Protein AF-A0A9W9KV68-F1 (afdb_monomer_lite)

Secondary struct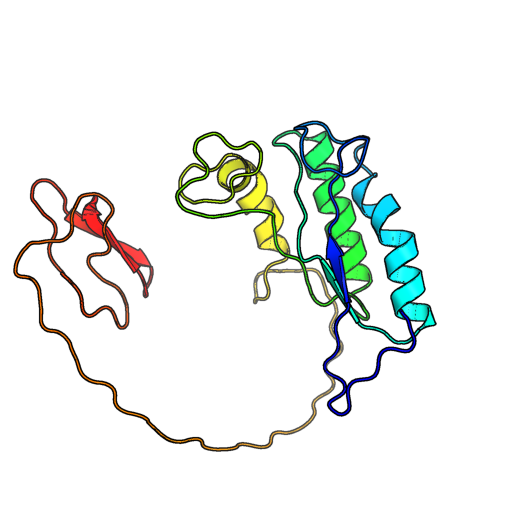ure (DSSP, 8-state):
-TT---TTS--EEEEEEE-STTSSS--S--S-SSHHHHHHHHHHHHHHHTT-EEEEEEEE--SSHHHHHHHHHHHHHHHTTTTTEEEEEES---TT-TT-TT---TTT-HHHHHHHHHHGGGSSSTT-----------------------------SS-B-TT-EEE-TT--S--SBPTT--EEE-SSS-EEE-

Foldseek 3Di:
DLPDDDPVLPDAAEDEAEADDVRPNPDQDGPFLASLQVVCVVVLVVCVVSVHAYEHAEYFHFLDDGRLSNVLNNVLNLVVSCSRYVYYDYPDEDDPCVQPRCYCHPDDHRVVVRCVVPCVLVDPDPNNPDDPDDDDDDDDDDDDDDDDDDDDDDEDPAAAEAFGWQDAVVDPYHVAYDPPWGFADPDRGTTTTD

Organism: NCBI:txid126998

Radius of gyration: 21.46 Å; chains: 1; bounding box: 44×54×46 Å

Sequence (194 aa):
MKALTDPQDLLVYEMHQYLDSDGSGTSESCVSSTIGQERVAAATKWLKDNGKRGFLGEFAGGANSVCQSAVVGMLDYMEANSDVWLGATWWAAGPWWADYIYSFEPPSGTGYNYYMNTLKKYFPGPSGSGGTTTTTTKTTSTTTATTQTTTASGPSTTGAGHYDQCGGQNWTGATSCVSPYTCQKLNEFYSQCL

InterPro domains:
  IPR000254 Cellulose-binding domain [PF00734] (162-190)
  IPR000254 Cellulose-binding domain [PS00562] (166-193)
  IPR000254 Cellulose-binding domain [PS51164] (158-194)
  IPR000254 Cellulose-binding domain [SM00236] (161-194)
  IPR001547 Glycoside hydrolase, family 5 [PF00150] (3-93)
  IPR017853 Glycoside hydrolase superfamily [SSF51445] (2-122)
  IPR035971 Cellulose-binding domain superfamily [SSF57180] (161-194)

Structure (mmCIF, N/CA/C/O backbone):
data_AF-A0A9W9KV68-F1
#
_entry.id   AF-A0A9W9KV68-F1
#
loop_
_atom_site.group_PDB
_atom_site.id
_atom_site.type_symbol
_atom_site.label_atom_id
_atom_site.label_alt_id
_atom_site.label_comp_id
_atom_site.label_asym_id
_atom_site.label_entity_id
_atom_site.label_seq_id
_atom_site.pdbx_PDB_ins_code
_atom_site.Cartn_x
_atom_site.Cartn_y
_atom_site.Cartn_z
_atom_site.occupancy
_atom_site.B_iso_or_equiv
_atom_site.auth_seq_id
_atom_site.auth_comp_id
_atom_site.auth_asym_id
_atom_site.auth_atom_id
_atom_site.pdbx_PDB_model_num
ATOM 1 N N . MET A 1 1 ? -21.040 5.075 3.420 1.00 74.62 1 MET A N 1
ATOM 2 C CA . MET A 1 1 ? -20.396 3.766 3.670 1.00 74.62 1 MET A CA 1
ATOM 3 C C . MET A 1 1 ? -20.413 3.311 5.133 1.00 74.62 1 MET A C 1
ATOM 5 O O . MET A 1 1 ? -20.610 2.128 5.335 1.00 74.62 1 MET A O 1
ATOM 9 N N . LYS A 1 2 ? -20.346 4.183 6.160 1.00 89.44 2 LYS A N 1
ATOM 10 C CA . LYS A 1 2 ? -20.346 3.756 7.588 1.00 89.44 2 LYS A CA 1
ATOM 11 C C . LYS A 1 2 ? -21.513 2.863 8.051 1.00 89.44 2 LYS A C 1
ATOM 13 O O . LYS A 1 2 ? -21.395 2.190 9.069 1.00 89.44 2 LYS A O 1
ATOM 18 N N . ALA A 1 3 ? -22.636 2.912 7.336 1.00 95.44 3 ALA A N 1
ATOM 19 C CA . ALA A 1 3 ? -23.885 2.243 7.686 1.00 95.44 3 ALA A CA 1
ATOM 20 C C . ALA A 1 3 ? -23.973 0.786 7.202 1.00 95.44 3 ALA A C 1
ATOM 22 O O . ALA A 1 3 ? -24.986 0.145 7.455 1.00 95.44 3 ALA A O 1
ATOM 23 N N . LEU A 1 4 ? -22.956 0.268 6.503 1.00 96.31 4 LEU A N 1
ATOM 24 C CA . LEU A 1 4 ? -22.912 -1.154 6.168 1.00 96.31 4 LEU A CA 1
ATOM 25 C C . LEU A 1 4 ? -22.826 -1.982 7.456 1.00 96.31 4 LEU A C 1
ATOM 27 O O . LEU A 1 4 ? -22.039 -1.666 8.356 1.00 96.31 4 LEU A O 1
ATOM 31 N N . THR A 1 5 ? -23.646 -3.026 7.525 1.00 95.00 5 THR A N 1
ATOM 32 C CA . THR A 1 5 ? -23.760 -3.922 8.676 1.00 95.00 5 THR A CA 1
ATOM 33 C C . THR A 1 5 ? -23.496 -5.352 8.250 1.00 95.00 5 THR A C 1
ATOM 35 O O . THR A 1 5 ? -24.008 -5.796 7.225 1.00 95.00 5 THR A O 1
ATOM 38 N N . ASP A 1 6 ? -22.772 -6.074 9.088 1.00 96.25 6 ASP A N 1
ATOM 39 C CA . ASP A 1 6 ? -22.557 -7.506 8.970 1.00 96.25 6 ASP A CA 1
ATOM 40 C C . ASP A 1 6 ? -22.967 -8.157 10.301 1.00 96.25 6 ASP A C 1
ATOM 42 O O . ASP A 1 6 ? -22.398 -7.797 11.334 1.00 96.25 6 ASP A O 1
ATOM 46 N N . PRO A 1 7 ? -23.944 -9.084 10.318 1.00 96.81 7 PRO A N 1
ATOM 47 C CA . PRO A 1 7 ? -24.344 -9.800 11.529 1.00 96.81 7 PRO A CA 1
ATOM 48 C C . PRO A 1 7 ? -23.210 -10.574 12.213 1.00 96.81 7 PRO A C 1
ATOM 50 O O . PRO A 1 7 ? -23.326 -10.884 13.397 1.00 96.81 7 PRO A O 1
ATOM 53 N N . GLN A 1 8 ? -22.145 -10.912 11.481 1.00 97.75 8 GLN A N 1
ATOM 54 C CA . GLN A 1 8 ? -20.983 -11.626 12.013 1.00 97.75 8 GLN A CA 1
ATOM 55 C C . GLN A 1 8 ? -19.870 -10.690 12.505 1.00 97.75 8 GLN A C 1
ATOM 57 O O . GLN A 1 8 ? -18.910 -11.168 13.103 1.00 97.75 8 GLN A O 1
ATOM 62 N N . ASP A 1 9 ? -19.999 -9.377 12.285 1.00 95.12 9 ASP A N 1
ATOM 63 C CA . ASP A 1 9 ? -18.984 -8.365 12.611 1.00 95.12 9 ASP A CA 1
ATOM 64 C C . ASP A 1 9 ? -17.600 -8.648 11.980 1.00 95.12 9 ASP A C 1
ATOM 66 O O . ASP A 1 9 ? -16.544 -8.407 12.567 1.00 95.12 9 ASP A O 1
ATOM 70 N N . LEU A 1 10 ? -17.588 -9.168 10.748 1.00 96.88 10 LEU A N 1
ATOM 71 C CA . LEU A 1 10 ? -16.391 -9.512 9.968 1.00 96.88 10 LEU A CA 1
ATOM 72 C C . LEU A 1 10 ? -16.129 -8.552 8.799 1.00 96.88 10 LEU A C 1
ATOM 74 O O . LEU A 1 10 ? -15.201 -8.766 8.022 1.00 96.88 10 LEU A O 1
ATOM 78 N N . LEU A 1 11 ? -16.900 -7.470 8.685 1.00 97.56 11 LEU A N 1
ATOM 79 C CA . LEU A 1 11 ? -16.728 -6.485 7.621 1.00 97.56 11 LEU A CA 1
ATOM 80 C C . LEU A 1 11 ? -15.391 -5.734 7.753 1.00 97.56 11 LEU A C 1
ATOM 82 O O . LEU A 1 11 ? -15.087 -5.133 8.788 1.00 97.56 11 LEU A O 1
ATOM 86 N N . VAL A 1 12 ? -14.638 -5.711 6.652 1.00 98.44 12 VAL A N 1
ATOM 87 C CA . VAL A 1 12 ? -13.397 -4.947 6.479 1.00 98.44 12 VAL A CA 1
ATOM 88 C C . VAL A 1 12 ? -13.538 -4.057 5.247 1.00 98.44 12 VAL A C 1
ATOM 90 O O . VAL A 1 12 ? -14.033 -4.495 4.212 1.00 98.44 12 VAL A O 1
ATOM 93 N N . TYR A 1 13 ? -13.131 -2.794 5.360 1.00 98.69 13 TYR A N 1
ATOM 94 C CA . TYR A 1 13 ? -13.127 -1.854 4.242 1.00 98.69 13 TYR A CA 1
ATOM 95 C C . TYR A 1 13 ? -11.821 -1.997 3.469 1.00 98.69 13 TYR A C 1
ATOM 97 O O . TYR A 1 13 ? -10.768 -1.562 3.934 1.00 98.69 13 TYR A O 1
ATOM 105 N N . GLU A 1 14 ? -11.896 -2.603 2.292 1.00 98.75 14 GLU A N 1
ATOM 106 C CA . GLU A 1 14 ? -10.775 -2.628 1.365 1.00 98.75 14 GLU A CA 1
ATOM 107 C C . GLU A 1 14 ? -10.613 -1.259 0.695 1.00 98.75 14 GLU A C 1
ATOM 109 O O . GLU A 1 14 ? -11.586 -0.653 0.236 1.00 98.75 14 GLU A O 1
ATOM 114 N N . MET A 1 15 ? -9.383 -0.758 0.668 1.00 98.88 15 MET A N 1
ATOM 115 C CA . MET A 1 15 ? -9.005 0.467 -0.031 1.00 98.88 15 MET A CA 1
ATOM 116 C C . MET A 1 15 ? -7.754 0.209 -0.859 1.00 98.88 15 MET A C 1
ATOM 118 O O . MET A 1 15 ? -6.942 -0.644 -0.505 1.00 98.88 15 MET A O 1
ATOM 122 N N . HIS A 1 16 ? -7.580 0.972 -1.932 1.00 98.88 16 HIS A N 1
ATOM 123 C CA . HIS A 1 16 ? -6.407 0.909 -2.801 1.00 98.88 16 HIS A CA 1
ATOM 124 C C . HIS A 1 16 ? -5.672 2.240 -2.763 1.00 98.88 16 HIS A C 1
ATOM 126 O O . HIS A 1 16 ? -6.308 3.292 -2.654 1.00 98.88 16 HIS A O 1
ATOM 132 N N . GLN A 1 17 ? -4.342 2.206 -2.839 1.00 98.88 17 GLN A N 1
ATOM 133 C CA . GLN A 1 17 ? -3.549 3.426 -2.818 1.00 98.88 17 GLN A CA 1
ATOM 134 C C . GLN A 1 17 ? -2.259 3.313 -3.631 1.00 98.88 17 GLN A C 1
ATOM 136 O O . GLN A 1 17 ? -1.305 2.649 -3.235 1.00 98.88 17 GLN A O 1
ATOM 141 N N . TYR A 1 18 ? -2.193 4.080 -4.717 1.00 98.88 18 TYR A N 1
ATOM 142 C CA . TYR A 1 18 ? -0.963 4.322 -5.471 1.00 98.88 18 TYR A CA 1
ATOM 143 C C . TYR A 1 18 ? -0.365 5.686 -5.126 1.00 98.88 18 TYR A C 1
ATOM 145 O O . TYR A 1 18 ? -0.992 6.497 -4.436 1.00 98.88 18 TYR A O 1
ATOM 153 N N . LEU A 1 19 ? 0.875 5.926 -5.551 1.00 98.75 19 LEU A N 1
ATOM 154 C CA . LEU A 1 19 ? 1.720 7.024 -5.060 1.00 98.75 19 LEU A CA 1
ATOM 155 C C . LEU A 1 19 ? 2.108 8.035 -6.149 1.00 98.75 19 LEU A C 1
ATOM 157 O O . LEU A 1 19 ? 2.729 9.059 -5.849 1.00 98.75 19 LEU A O 1
ATOM 161 N N . ASP A 1 20 ? 1.716 7.762 -7.391 1.00 98.56 20 ASP A N 1
ATOM 162 C CA . ASP A 1 20 ? 1.832 8.654 -8.539 1.00 98.56 20 ASP A CA 1
ATOM 163 C C . ASP A 1 20 ? 0.817 9.804 -8.472 1.00 98.56 20 ASP A C 1
ATOM 165 O O . ASP A 1 20 ? -0.050 9.858 -7.595 1.00 98.56 20 ASP A O 1
ATOM 169 N N . SER A 1 21 ? 0.961 10.791 -9.357 1.00 97.75 21 SER A N 1
ATOM 170 C CA . SER A 1 21 ? 0.279 12.090 -9.253 1.00 97.75 21 SER A CA 1
ATOM 171 C C . SER A 1 21 ? -1.239 12.007 -9.145 1.00 97.75 21 SER A C 1
ATOM 173 O O . SER A 1 21 ? -1.823 12.736 -8.345 1.00 97.75 21 SER A O 1
ATOM 175 N N . ASP A 1 22 ? -1.865 11.109 -9.899 1.00 97.81 22 ASP A N 1
ATOM 176 C CA . ASP A 1 22 ? -3.315 10.914 -9.919 1.00 97.81 22 ASP A CA 1
ATOM 177 C C . ASP A 1 22 ? -3.774 9.701 -9.093 1.00 97.81 22 ASP A C 1
ATOM 179 O O . ASP A 1 22 ? -4.974 9.490 -8.935 1.00 97.81 22 ASP A O 1
ATOM 183 N N . GLY A 1 23 ? -2.834 8.938 -8.523 1.00 97.94 23 GLY A N 1
ATOM 184 C CA . GLY A 1 23 ? -3.128 7.736 -7.748 1.00 97.94 23 GLY A CA 1
ATOM 185 C C . GLY A 1 23 ? -3.635 6.572 -8.598 1.00 97.94 23 GLY A C 1
ATOM 186 O O . GLY A 1 23 ? -4.296 5.692 -8.048 1.00 97.94 23 GLY A O 1
ATOM 187 N N . SER A 1 24 ? -3.359 6.571 -9.906 1.00 98.38 24 SER A N 1
ATOM 188 C CA . SER A 1 24 ? -3.781 5.516 -10.831 1.00 98.38 24 SER A CA 1
ATOM 189 C C . SER A 1 24 ? -2.895 4.269 -10.795 1.00 98.38 24 SER A C 1
ATOM 191 O O . SER A 1 24 ? -3.354 3.204 -11.202 1.00 98.38 24 SER A O 1
ATOM 193 N N . GLY A 1 25 ? -1.642 4.380 -10.335 1.00 98.31 25 GLY A N 1
ATOM 194 C CA . GLY A 1 25 ? -0.687 3.270 -10.378 1.00 98.31 25 GLY A CA 1
ATOM 195 C C . GLY A 1 25 ? -0.168 2.981 -11.786 1.00 98.31 25 GLY A C 1
ATOM 196 O O . GLY A 1 25 ? 0.101 1.830 -12.132 1.00 98.31 25 GLY A O 1
ATOM 197 N N . THR A 1 26 ? -0.056 4.012 -12.623 1.00 97.56 26 THR A N 1
ATOM 198 C CA . THR A 1 26 ? 0.384 3.874 -14.023 1.00 97.56 26 THR A CA 1
ATOM 199 C C . THR A 1 26 ? 1.770 4.465 -14.278 1.00 97.56 26 THR A C 1
ATOM 201 O O . THR A 1 26 ? 2.294 4.356 -15.386 1.00 97.56 26 THR A O 1
ATOM 204 N N . SER A 1 27 ? 2.396 5.060 -13.255 1.00 97.44 27 SER A N 1
ATOM 205 C CA . SER A 1 27 ? 3.716 5.689 -13.344 1.00 97.44 27 SER A CA 1
ATOM 206 C C . SER A 1 27 ? 4.728 5.110 -12.357 1.00 97.44 27 SER A C 1
ATOM 208 O O . SER A 1 27 ? 4.427 4.831 -11.201 1.00 97.44 27 SER A O 1
ATOM 210 N N . GLU A 1 28 ? 5.993 5.026 -12.762 1.00 97.38 28 GLU A N 1
ATOM 211 C CA . GLU A 1 28 ? 7.095 4.690 -11.850 1.00 97.38 28 GLU A CA 1
ATOM 212 C C . GLU A 1 28 ? 7.412 5.805 -10.836 1.00 97.38 28 GLU A C 1
ATOM 214 O O . GLU A 1 28 ? 8.150 5.584 -9.873 1.00 97.38 28 GLU A O 1
ATOM 219 N N . SER A 1 29 ? 6.891 7.016 -11.047 1.00 94.94 29 SER A N 1
ATOM 220 C CA . SER A 1 29 ? 7.176 8.172 -10.197 1.00 94.94 29 SER A CA 1
ATOM 221 C C . SER A 1 29 ? 6.216 8.260 -9.017 1.00 94.94 29 SER A C 1
ATOM 223 O O . SER A 1 29 ? 5.011 8.091 -9.173 1.00 94.94 29 SER A O 1
ATOM 225 N N . CYS A 1 30 ? 6.742 8.630 -7.852 1.00 97.62 30 CYS A N 1
ATOM 226 C CA . CYS A 1 30 ? 5.940 8.999 -6.689 1.00 97.62 30 CYS A CA 1
ATOM 227 C C . CYS A 1 30 ? 5.997 10.512 -6.475 1.00 97.62 30 CYS A C 1
ATOM 229 O O . CYS A 1 30 ? 7.044 11.124 -6.688 1.00 97.62 30 CYS A O 1
ATOM 231 N N . VAL A 1 31 ? 4.885 11.116 -6.042 1.00 97.25 31 VAL A N 1
ATOM 232 C CA . VAL A 1 31 ? 4.769 12.581 -5.869 1.00 97.25 31 VAL A CA 1
ATOM 233 C C . VAL A 1 31 ? 5.826 13.136 -4.912 1.00 97.25 31 VAL A C 1
ATOM 235 O O . VAL A 1 31 ? 6.403 14.193 -5.158 1.00 97.25 31 VAL A O 1
ATOM 238 N N . SER A 1 32 ? 6.072 12.432 -3.809 1.00 96.75 32 SER A N 1
ATOM 239 C CA . SER A 1 32 ? 7.073 12.780 -2.801 1.00 96.75 32 SER A CA 1
ATOM 240 C C . SER A 1 32 ? 7.460 11.535 -2.000 1.00 96.75 32 SER A C 1
ATOM 242 O O . SER A 1 32 ? 6.827 10.488 -2.124 1.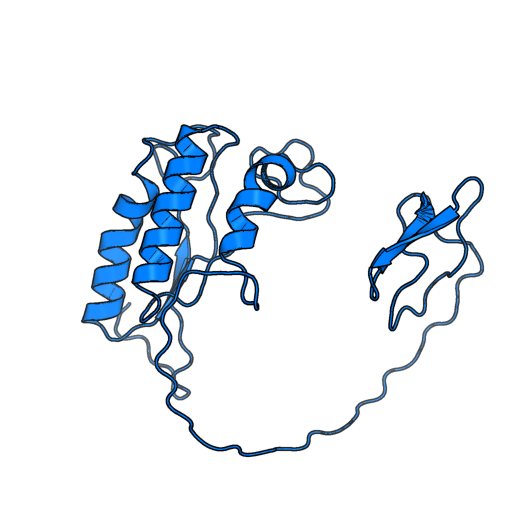00 96.75 32 SER A O 1
ATOM 244 N N . SER A 1 33 ? 8.467 11.650 -1.132 1.00 97.50 33 SER A N 1
ATOM 245 C CA . SER A 1 33 ? 8.858 10.588 -0.197 1.00 97.50 33 SER A CA 1
ATOM 246 C C . SER A 1 33 ? 7.883 10.391 0.972 1.00 97.50 33 SER A C 1
ATOM 248 O O . SER A 1 33 ? 8.084 9.482 1.768 1.00 97.50 33 SER A O 1
ATOM 250 N N . THR A 1 34 ? 6.860 11.239 1.115 1.00 97.44 34 THR A N 1
ATOM 251 C CA . THR A 1 34 ? 5.886 11.220 2.228 1.00 97.44 34 THR A CA 1
ATOM 252 C C . THR A 1 34 ? 4.448 10.984 1.767 1.00 97.44 34 THR A C 1
ATOM 254 O O . THR A 1 34 ? 3.568 10.750 2.595 1.00 97.44 34 THR A O 1
ATOM 257 N N . ILE A 1 35 ? 4.203 10.987 0.449 1.00 98.69 35 ILE A N 1
ATOM 258 C CA . ILE A 1 35 ? 2.852 10.982 -0.125 1.00 98.69 35 ILE A CA 1
ATOM 259 C C . ILE A 1 35 ? 2.000 9.789 0.325 1.00 98.69 35 ILE A C 1
ATOM 261 O O . ILE A 1 35 ? 0.790 9.925 0.489 1.00 98.69 35 ILE A O 1
ATOM 265 N N . GLY A 1 36 ? 2.613 8.627 0.566 1.00 98.56 36 GLY A N 1
ATOM 266 C CA . GLY A 1 36 ? 1.894 7.431 1.000 1.00 98.56 36 GLY A CA 1
ATOM 267 C C . GLY A 1 36 ? 1.198 7.618 2.350 1.00 98.56 36 GLY A C 1
ATOM 268 O O . GLY A 1 36 ? -0.010 7.412 2.446 1.00 98.56 36 G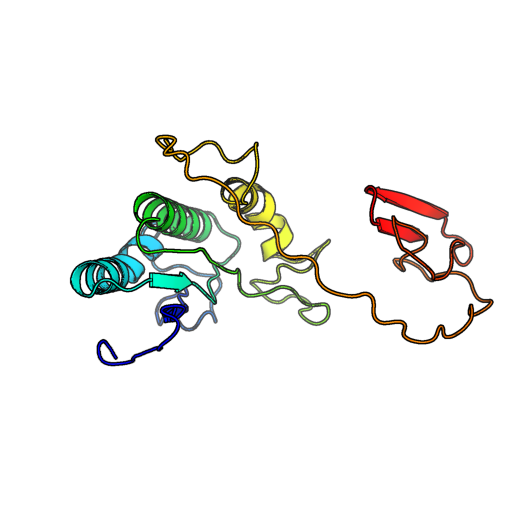LY A O 1
ATOM 269 N N . GLN A 1 37 ? 1.924 8.103 3.365 1.00 98.62 37 GLN A N 1
ATOM 270 C CA . GLN A 1 37 ? 1.350 8.421 4.679 1.00 98.62 37 GLN A CA 1
ATOM 271 C C . GLN A 1 37 ? 0.242 9.479 4.567 1.00 98.62 37 GLN A C 1
ATOM 273 O O . GLN A 1 37 ? -0.825 9.335 5.166 1.00 98.62 37 GLN A O 1
ATOM 278 N N . GLU A 1 38 ? 0.493 10.549 3.810 1.00 98.62 38 GLU A N 1
ATOM 279 C CA . GLU A 1 38 ? -0.455 11.656 3.651 1.00 98.62 38 GLU A CA 1
ATOM 280 C C . GLU A 1 38 ? -1.797 11.175 3.085 1.00 98.62 38 GLU A C 1
ATOM 282 O O . GLU A 1 38 ? -2.857 11.558 3.587 1.00 98.62 38 GLU A O 1
ATOM 287 N N . ARG A 1 39 ? -1.760 10.286 2.084 1.00 98.81 39 ARG A N 1
ATOM 288 C CA . ARG A 1 39 ? -2.966 9.774 1.422 1.00 98.81 39 ARG A CA 1
ATOM 289 C C . ARG A 1 39 ? -3.791 8.833 2.306 1.00 98.81 39 ARG A C 1
ATOM 291 O O . ARG A 1 39 ? -5.019 8.885 2.254 1.00 98.81 39 ARG A O 1
ATOM 298 N N . VAL A 1 40 ? -3.165 8.044 3.183 1.00 98.88 40 VAL A N 1
ATOM 299 C CA . VAL A 1 40 ? -3.897 7.123 4.082 1.00 98.88 40 VAL A CA 1
ATOM 300 C C . VAL A 1 40 ? -4.370 7.769 5.392 1.00 98.88 40 VAL A C 1
ATOM 302 O O . VAL A 1 40 ? -5.188 7.184 6.110 1.00 98.88 40 VAL A O 1
ATOM 305 N N . ALA A 1 41 ? -3.911 8.980 5.726 1.00 98.81 41 ALA A N 1
ATOM 306 C CA . ALA A 1 41 ? -4.216 9.633 7.003 1.00 98.81 41 ALA A CA 1
ATOM 307 C C . ALA A 1 41 ? -5.722 9.888 7.210 1.00 98.81 41 ALA A C 1
ATOM 309 O O . ALA A 1 41 ? -6.276 9.584 8.271 1.00 98.81 41 ALA A O 1
ATOM 310 N N . ALA A 1 42 ? -6.414 10.401 6.186 1.00 98.69 42 ALA A N 1
ATOM 311 C CA . ALA A 1 42 ? -7.848 10.686 6.271 1.00 98.69 42 ALA A CA 1
ATOM 312 C C . ALA A 1 42 ? -8.686 9.402 6.410 1.00 98.69 42 ALA A C 1
ATOM 314 O O . ALA A 1 42 ? -9.611 9.352 7.224 1.00 98.69 42 ALA A O 1
ATOM 315 N N . ALA A 1 43 ? -8.327 8.349 5.668 1.00 98.81 43 ALA A N 1
ATOM 316 C CA . ALA A 1 43 ? -8.953 7.034 5.777 1.00 98.81 43 ALA A CA 1
ATOM 317 C C . ALA A 1 43 ? -8.752 6.427 7.171 1.00 98.81 43 ALA A C 1
ATOM 319 O O . ALA A 1 43 ? -9.710 5.972 7.791 1.00 98.81 43 ALA A O 1
ATOM 320 N N . THR A 1 44 ? -7.532 6.506 7.706 1.00 98.88 44 THR A N 1
ATOM 321 C CA . THR A 1 44 ? -7.196 6.024 9.055 1.00 98.88 44 THR A CA 1
ATOM 322 C C . THR A 1 44 ? -8.040 6.717 10.116 1.00 98.88 44 THR A C 1
ATOM 324 O O . THR A 1 44 ? -8.655 6.057 10.956 1.00 98.88 44 THR A O 1
ATOM 327 N N . LYS A 1 45 ? -8.144 8.051 10.048 1.00 98.81 45 LYS A N 1
ATOM 328 C CA . LYS A 1 45 ? -9.021 8.813 10.941 1.00 98.81 45 LYS A CA 1
ATOM 329 C C . LYS A 1 45 ? -10.479 8.370 10.814 1.00 98.81 45 LYS A C 1
ATOM 331 O O . LYS A 1 45 ? -11.144 8.168 11.826 1.00 98.81 45 LYS A O 1
ATOM 336 N N . TRP A 1 46 ? -10.973 8.194 9.590 1.00 98.81 46 TRP A N 1
ATOM 337 C CA . TRP A 1 46 ? -12.349 7.767 9.359 1.00 98.81 46 TRP A CA 1
ATOM 338 C C . TRP A 1 46 ? -12.632 6.374 9.934 1.00 98.81 46 TRP A C 1
ATOM 340 O O . TRP A 1 46 ? -13.678 6.181 10.555 1.00 98.81 46 TRP A O 1
ATOM 350 N N . LEU A 1 47 ? -11.708 5.421 9.774 1.00 98.75 47 LEU A N 1
ATOM 351 C CA . LEU A 1 47 ? -11.828 4.081 10.351 1.00 98.75 47 LEU A CA 1
ATOM 352 C C . LEU A 1 47 ? -11.951 4.154 11.880 1.00 98.75 47 LEU A C 1
ATOM 354 O O . LEU A 1 47 ? -12.885 3.579 12.440 1.00 98.75 47 LEU A O 1
ATOM 358 N N . LYS A 1 48 ? -11.089 4.946 12.534 1.00 98.62 48 LYS A N 1
ATOM 359 C CA . LYS A 1 48 ? -11.112 5.160 13.992 1.00 98.62 48 LYS A CA 1
ATOM 360 C C . LYS A 1 48 ? -12.412 5.801 14.465 1.00 98.62 48 LYS A C 1
ATOM 362 O O . LYS A 1 48 ? -13.084 5.258 15.337 1.00 98.62 48 LYS A O 1
ATOM 367 N N . ASP A 1 49 ? -12.808 6.909 13.842 1.00 98.56 49 ASP A N 1
ATOM 368 C CA . ASP A 1 49 ? -14.011 7.663 14.219 1.00 98.56 49 ASP A CA 1
ATOM 369 C C . ASP A 1 49 ? -15.302 6.833 14.075 1.00 98.56 49 ASP A C 1
ATOM 371 O O . ASP A 1 49 ? -16.308 7.130 14.719 1.00 98.56 49 ASP A O 1
ATOM 375 N N . ASN A 1 50 ? -15.300 5.808 13.216 1.00 98.19 50 ASN A N 1
ATOM 376 C CA . ASN A 1 50 ? -16.479 4.990 12.920 1.00 98.19 50 ASN A CA 1
ATOM 377 C C . ASN A 1 50 ? -16.379 3.548 13.446 1.00 98.19 50 ASN A C 1
ATOM 379 O O . ASN A 1 50 ? -17.256 2.740 13.124 1.00 98.19 50 ASN A O 1
ATOM 383 N N . GLY A 1 51 ? -15.339 3.217 14.223 1.00 97.19 51 GLY A N 1
ATOM 384 C CA . GLY A 1 51 ? -15.121 1.871 14.765 1.00 97.19 51 GLY A CA 1
ATOM 385 C C . GLY A 1 51 ? -15.049 0.797 13.678 1.00 97.19 51 GLY A C 1
ATOM 386 O O . GLY A 1 51 ? -15.678 -0.252 13.805 1.00 97.19 51 GLY A O 1
ATOM 387 N N . LYS A 1 52 ? -14.376 1.092 12.560 1.00 98.19 52 LYS A N 1
ATOM 388 C CA . LYS A 1 52 ? -14.253 0.201 11.398 1.00 98.19 52 LYS A CA 1
ATOM 389 C C . LYS A 1 52 ? -12.817 -0.289 11.232 1.00 98.19 52 LYS A C 1
ATOM 391 O O . LYS A 1 52 ? -11.878 0.358 11.679 1.00 98.19 52 LYS A O 1
ATOM 396 N N . ARG A 1 53 ? -12.667 -1.416 10.536 1.00 98.31 53 ARG A N 1
ATOM 397 C CA . ARG A 1 53 ? -11.376 -2.005 10.163 1.00 98.31 53 ARG A CA 1
ATOM 398 C C . ARG A 1 53 ? -11.139 -1.850 8.667 1.00 98.31 53 ARG A C 1
ATOM 400 O O . ARG A 1 53 ? -12.091 -1.938 7.890 1.00 98.31 53 ARG A O 1
ATOM 407 N N . GLY A 1 54 ? -9.895 -1.620 8.280 1.00 98.62 54 GLY A N 1
ATOM 408 C CA . GLY A 1 54 ? -9.463 -1.435 6.903 1.00 98.62 54 GLY A CA 1
ATOM 409 C C . GLY A 1 54 ? -8.387 -2.431 6.491 1.00 98.62 54 GLY A C 1
ATOM 410 O O . GLY A 1 54 ? -7.648 -2.958 7.325 1.00 98.62 54 GLY A O 1
ATOM 411 N N . PHE A 1 55 ? -8.296 -2.666 5.189 1.00 98.81 55 PHE A N 1
ATOM 412 C CA . PHE A 1 55 ? -7.232 -3.440 4.558 1.00 98.81 55 PHE A CA 1
ATOM 413 C C . PHE A 1 55 ? -6.809 -2.732 3.273 1.00 98.81 55 PHE A C 1
ATOM 415 O O . PHE A 1 55 ? -7.667 -2.304 2.501 1.00 98.81 55 PHE A O 1
ATOM 422 N N . LEU A 1 56 ? -5.506 -2.566 3.052 1.00 98.88 56 LEU A N 1
ATOM 423 C CA . LEU A 1 56 ? -5.007 -1.932 1.833 1.00 98.88 56 LEU A CA 1
ATOM 424 C C . LEU A 1 56 ? -4.804 -3.000 0.751 1.00 98.88 56 LEU A C 1
ATOM 426 O O . LEU A 1 56 ? -3.731 -3.587 0.645 1.00 98.88 56 LEU A O 1
ATOM 430 N N . GLY A 1 57 ? -5.868 -3.290 0.002 1.00 98.81 57 GLY A N 1
ATOM 431 C CA . GLY A 1 57 ? -5.932 -4.403 -0.954 1.00 98.81 57 GLY A CA 1
ATOM 432 C C . GLY A 1 57 ? -5.006 -4.253 -2.160 1.00 98.81 57 GLY A C 1
ATOM 433 O O . GLY A 1 57 ? -4.541 -5.248 -2.710 1.00 98.81 57 GLY A O 1
ATOM 434 N N . GLU A 1 58 ? -4.662 -3.019 -2.518 1.00 98.88 58 GLU A N 1
ATOM 435 C CA . GLU A 1 58 ? -3.680 -2.733 -3.556 1.00 98.88 58 GLU A CA 1
ATOM 436 C C . GLU A 1 58 ? -2.829 -1.533 -3.160 1.00 98.88 58 GLU A C 1
ATOM 438 O O . GLU A 1 58 ? -3.344 -0.481 -2.764 1.00 98.88 58 GLU A O 1
ATOM 443 N N . PHE A 1 59 ? -1.516 -1.687 -3.302 1.00 98.88 59 PHE A N 1
ATOM 444 C CA . PHE A 1 59 ? -0.570 -0.582 -3.310 1.00 98.88 59 PHE A CA 1
ATOM 445 C C . PHE A 1 59 ? 0.686 -0.951 -4.096 1.00 98.88 59 PHE A C 1
ATOM 447 O O . PHE A 1 59 ? 1.065 -2.122 -4.169 1.00 98.88 59 PHE A O 1
ATOM 454 N N . ALA A 1 60 ? 1.354 0.061 -4.646 1.00 98.81 60 ALA A N 1
ATOM 455 C CA . ALA A 1 60 ? 2.651 -0.090 -5.291 1.00 98.81 60 ALA A CA 1
ATOM 456 C C . ALA A 1 60 ? 3.396 1.249 -5.389 1.00 98.81 60 ALA A C 1
ATOM 458 O O . ALA A 1 60 ? 2.824 2.328 -5.209 1.00 98.81 60 ALA A O 1
ATOM 459 N N . GLY A 1 61 ? 4.684 1.170 -5.717 1.00 98.50 61 GLY A N 1
ATOM 460 C CA . GLY A 1 61 ? 5.528 2.304 -6.078 1.00 98.50 61 GLY A CA 1
ATOM 461 C C . GLY A 1 61 ? 6.662 1.849 -6.993 1.00 98.50 61 GLY A C 1
ATOM 462 O O . GLY A 1 61 ? 7.098 0.699 -6.917 1.00 98.50 61 GLY A O 1
ATOM 463 N N . GLY A 1 62 ? 7.157 2.735 -7.860 1.00 98.00 62 GLY A N 1
ATOM 464 C CA . GLY A 1 62 ? 8.257 2.401 -8.771 1.00 98.00 62 GLY A CA 1
ATOM 465 C C . GLY A 1 62 ? 9.558 2.051 -8.041 1.00 98.00 62 GLY A C 1
ATOM 466 O O . GLY A 1 62 ? 9.743 2.375 -6.864 1.00 98.00 62 GLY A O 1
ATOM 467 N N . ALA A 1 63 ? 10.480 1.382 -8.734 1.00 97.25 63 ALA A N 1
ATOM 468 C CA . ALA A 1 63 ? 11.766 0.939 -8.188 1.00 97.25 63 ALA A CA 1
ATOM 469 C C . ALA A 1 63 ? 12.790 2.091 -8.077 1.00 97.25 63 ALA A C 1
ATOM 471 O O . ALA A 1 63 ? 13.811 2.124 -8.761 1.00 97.25 63 ALA A O 1
ATOM 472 N N . ASN A 1 64 ? 12.505 3.065 -7.211 1.00 96.75 64 ASN A N 1
ATOM 473 C CA . ASN A 1 64 ? 13.376 4.201 -6.906 1.00 96.75 64 ASN A CA 1
ATOM 474 C C . ASN A 1 64 ? 13.261 4.621 -5.429 1.00 96.75 64 ASN A C 1
ATOM 476 O O . ASN A 1 64 ? 12.308 4.269 -4.734 1.00 96.75 64 ASN A O 1
ATOM 480 N N . SER A 1 65 ? 14.235 5.393 -4.940 1.00 94.06 65 SER A N 1
ATOM 481 C CA . SER A 1 65 ? 14.361 5.725 -3.513 1.00 94.06 65 SER A CA 1
ATOM 482 C C . SER A 1 65 ? 13.241 6.623 -2.972 1.00 94.06 65 SER A C 1
ATOM 484 O O . SER A 1 65 ? 12.895 6.519 -1.792 1.00 94.06 65 SER A O 1
ATOM 486 N N . VAL A 1 66 ? 12.652 7.484 -3.813 1.00 93.19 66 VAL A N 1
ATOM 487 C CA . VAL A 1 66 ? 11.520 8.344 -3.426 1.00 93.19 66 VAL A CA 1
ATOM 488 C C . VAL A 1 66 ? 10.297 7.479 -3.151 1.00 93.19 66 VAL A C 1
ATOM 490 O O . VAL A 1 66 ? 9.718 7.561 -2.068 1.00 93.19 66 VAL A O 1
ATOM 493 N N . CYS A 1 67 ? 9.959 6.598 -4.093 1.00 98.44 67 CYS A N 1
ATOM 494 C CA . CYS A 1 67 ? 8.872 5.644 -3.926 1.00 98.44 67 CYS A CA 1
ATOM 495 C C . CYS A 1 67 ? 9.119 4.685 -2.763 1.00 98.44 67 CYS A C 1
ATOM 497 O O . CYS A 1 67 ? 8.206 4.447 -1.977 1.00 98.44 67 CYS A O 1
ATOM 499 N N . GLN A 1 68 ? 10.354 4.207 -2.584 1.00 98.06 68 GLN A N 1
ATOM 500 C CA . GLN A 1 68 ? 10.685 3.337 -1.459 1.00 98.06 68 GLN A CA 1
ATOM 501 C C . GLN A 1 68 ? 10.407 4.008 -0.114 1.00 98.06 68 GLN A C 1
ATOM 503 O O . GLN A 1 68 ? 9.805 3.395 0.765 1.00 98.06 68 GLN A O 1
ATOM 508 N N . SER A 1 69 ? 10.808 5.274 0.026 1.00 95.44 69 SER A N 1
ATOM 509 C CA . SER A 1 69 ? 10.562 6.059 1.238 1.00 95.44 69 SER A CA 1
ATOM 510 C C . SER A 1 69 ? 9.066 6.286 1.467 1.00 95.44 69 SER A C 1
ATOM 512 O O . SER A 1 69 ? 8.593 6.135 2.590 1.00 95.44 69 SER A O 1
ATOM 514 N N . ALA A 1 70 ? 8.310 6.572 0.403 1.00 97.94 70 ALA A N 1
ATOM 515 C CA . ALA A 1 70 ? 6.864 6.768 0.482 1.00 97.94 70 ALA A CA 1
ATOM 516 C C . ALA A 1 70 ? 6.109 5.488 0.870 1.00 97.94 70 ALA A C 1
ATOM 518 O O . ALA A 1 70 ? 5.196 5.550 1.694 1.00 97.94 70 ALA A O 1
ATOM 519 N N . VAL A 1 71 ? 6.507 4.334 0.320 1.00 98.75 71 VAL A N 1
ATOM 520 C CA . VAL A 1 71 ? 5.960 3.018 0.687 1.00 98.75 71 VAL A CA 1
ATOM 521 C C . VAL A 1 71 ? 6.268 2.697 2.149 1.00 98.75 71 VAL A C 1
ATOM 523 O O . VAL A 1 71 ? 5.357 2.336 2.887 1.00 98.75 71 VAL A O 1
ATOM 526 N N . VAL A 1 72 ? 7.520 2.865 2.589 1.00 98.19 72 VAL A N 1
ATOM 527 C CA . VAL A 1 72 ? 7.919 2.618 3.987 1.00 98.19 72 VAL A CA 1
ATOM 528 C C . VAL A 1 72 ? 7.143 3.518 4.944 1.00 98.19 72 VAL A C 1
ATOM 530 O O . VAL A 1 72 ? 6.522 3.013 5.869 1.00 98.19 72 VAL A O 1
ATOM 533 N N . GLY A 1 73 ? 7.084 4.827 4.683 1.00 97.88 73 GLY A N 1
ATOM 534 C CA . GLY A 1 73 ? 6.345 5.759 5.538 1.00 97.88 73 GLY A CA 1
ATOM 535 C C . GLY A 1 73 ? 4.844 5.454 5.613 1.00 97.88 73 GLY A C 1
ATOM 536 O O . GLY A 1 73 ? 4.233 5.607 6.669 1.00 97.88 73 GLY A O 1
ATOM 537 N N . MET A 1 74 ? 4.245 4.978 4.517 1.00 98.81 74 MET A N 1
ATOM 538 C CA . MET A 1 74 ? 2.854 4.519 4.509 1.00 98.81 74 MET A CA 1
ATOM 539 C C . MET A 1 74 ? 2.656 3.278 5.386 1.00 98.81 74 MET A C 1
ATOM 541 O O . MET A 1 74 ? 1.739 3.262 6.206 1.00 98.81 74 MET A O 1
ATOM 545 N N . LEU A 1 75 ? 3.510 2.261 5.233 1.00 98.62 75 LEU A N 1
ATOM 546 C CA . LEU A 1 75 ? 3.412 1.009 5.988 1.00 98.62 75 LEU A CA 1
ATOM 547 C C . LEU A 1 75 ? 3.716 1.211 7.478 1.00 98.62 75 LEU A C 1
ATOM 549 O O . LEU A 1 75 ? 2.962 0.707 8.305 1.00 98.62 75 LEU A O 1
ATOM 553 N N . ASP A 1 76 ? 4.723 2.019 7.822 1.00 98.19 76 ASP A N 1
ATOM 554 C CA . ASP A 1 76 ? 5.024 2.405 9.208 1.00 98.19 76 ASP A CA 1
ATOM 555 C C . ASP A 1 76 ? 3.822 3.110 9.857 1.00 98.19 76 ASP A C 1
ATOM 557 O O . ASP A 1 76 ? 3.439 2.809 10.990 1.00 98.19 76 ASP A O 1
ATOM 561 N N . TYR A 1 77 ? 3.176 4.033 9.132 1.00 98.56 77 TYR A N 1
ATOM 562 C CA . TYR A 1 77 ? 1.979 4.714 9.626 1.00 98.56 77 TYR A CA 1
ATOM 563 C C . TYR A 1 77 ? 0.801 3.749 9.806 1.00 98.56 77 TYR A C 1
ATOM 565 O O . TYR A 1 77 ? 0.070 3.856 10.792 1.00 98.56 77 TYR A O 1
ATOM 573 N N . MET A 1 78 ? 0.606 2.798 8.890 1.00 98.56 78 MET A N 1
ATOM 574 C CA . MET A 1 78 ? -0.433 1.774 9.024 1.00 98.56 78 MET A CA 1
ATOM 575 C C . MET A 1 78 ? -0.165 0.835 10.205 1.00 98.56 78 MET A C 1
ATOM 577 O O . MET A 1 78 ? -1.089 0.568 10.968 1.00 98.56 78 MET A O 1
ATOM 581 N N . GLU A 1 79 ? 1.077 0.391 10.410 1.00 97.06 79 GLU A N 1
ATOM 582 C CA . GLU A 1 79 ? 1.474 -0.455 11.544 1.00 97.06 79 GLU A CA 1
ATOM 583 C C . GLU A 1 79 ? 1.263 0.264 12.886 1.00 97.06 79 GLU A C 1
ATOM 585 O O . GLU A 1 79 ? 0.671 -0.298 13.815 1.00 97.06 79 GLU A O 1
ATOM 590 N N . ALA A 1 80 ? 1.632 1.548 12.964 1.00 97.75 80 ALA A N 1
ATOM 591 C CA . ALA A 1 80 ? 1.359 2.402 14.122 1.00 97.75 80 ALA A CA 1
ATOM 592 C C . ALA A 1 80 ? -0.147 2.621 14.386 1.00 97.75 80 ALA A C 1
ATOM 594 O O . ALA A 1 80 ? -0.529 3.067 15.468 1.00 97.75 80 ALA A O 1
ATOM 595 N N . ASN A 1 81 ? -1.007 2.312 13.411 1.00 98.31 81 ASN A N 1
ATOM 596 C CA . ASN A 1 81 ? -2.467 2.370 13.497 1.00 98.31 81 ASN A CA 1
ATOM 597 C C . ASN A 1 81 ? -3.103 0.986 13.236 1.00 98.31 81 ASN A C 1
ATOM 599 O O . ASN A 1 81 ? -4.196 0.880 12.667 1.00 98.31 81 ASN A O 1
ATOM 603 N N . SER A 1 82 ? -2.419 -0.081 13.662 1.00 97.81 82 SER A N 1
ATOM 604 C CA . SER A 1 82 ? -2.858 -1.480 13.528 1.00 97.81 82 SER A CA 1
ATOM 605 C C . SER A 1 82 ? -4.115 -1.825 14.337 1.00 97.81 82 SER A C 1
ATOM 607 O O . SER A 1 82 ? -4.698 -2.891 14.153 1.00 97.81 82 SER A O 1
ATOM 609 N N . ASP A 1 83 ? -4.599 -0.907 15.182 1.00 97.81 83 ASP A N 1
ATOM 610 C CA . ASP A 1 83 ? -5.929 -0.987 15.789 1.00 97.81 83 ASP A CA 1
ATOM 611 C C . ASP A 1 83 ? -7.058 -0.953 14.742 1.00 97.81 83 ASP A C 1
ATOM 613 O O . ASP A 1 83 ? -8.124 -1.530 14.966 1.00 97.81 83 ASP A O 1
ATOM 617 N N . VAL A 1 84 ? -6.818 -0.319 13.586 1.00 98.62 84 VAL A N 1
ATOM 618 C CA . VAL A 1 84 ? -7.786 -0.237 12.481 1.00 98.62 84 VAL A CA 1
ATOM 619 C C . VAL A 1 84 ? -7.285 -0.819 11.162 1.00 98.62 84 VAL A C 1
ATOM 621 O O . VAL A 1 84 ? -8.121 -1.234 10.362 1.00 98.62 84 VAL A O 1
ATOM 624 N N . TRP A 1 85 ? -5.975 -0.890 10.914 1.00 98.62 85 TRP A N 1
ATOM 625 C CA . TRP A 1 85 ? -5.419 -1.500 9.700 1.00 98.62 85 TRP A CA 1
ATOM 626 C C . TRP A 1 85 ? -5.018 -2.954 9.927 1.00 98.62 85 TRP A C 1
ATOM 628 O O . TRP A 1 85 ? -4.141 -3.247 10.732 1.00 98.62 85 TRP A O 1
ATOM 638 N N . LEU A 1 86 ? -5.637 -3.866 9.176 1.00 97.88 86 LEU A N 1
ATOM 639 C CA . LEU A 1 86 ? -5.404 -5.308 9.307 1.00 97.88 86 LEU A CA 1
ATOM 640 C C . LEU A 1 86 ? -4.252 -5.831 8.444 1.00 97.88 86 LEU A C 1
ATOM 642 O O . LEU A 1 86 ? -3.784 -6.944 8.663 1.00 97.88 86 LEU A O 1
ATOM 646 N N . GLY A 1 87 ? -3.818 -5.059 7.451 1.00 97.56 87 GLY A N 1
ATOM 647 C CA . GLY A 1 87 ? -2.739 -5.444 6.552 1.00 97.56 87 GLY A CA 1
ATOM 648 C C . GLY A 1 87 ? -2.808 -4.732 5.208 1.00 97.56 87 GLY A C 1
ATOM 649 O O . GLY A 1 87 ? -3.607 -3.810 5.008 1.00 97.56 87 GLY A O 1
ATOM 650 N N . ALA A 1 88 ? -1.942 -5.178 4.303 1.00 98.44 88 ALA A N 1
ATOM 651 C CA . ALA A 1 88 ? -1.829 -4.668 2.949 1.00 98.44 88 ALA A CA 1
ATOM 652 C C . ALA A 1 88 ? -1.363 -5.765 1.981 1.00 98.44 88 ALA A C 1
ATOM 654 O O . ALA A 1 88 ? -0.652 -6.688 2.389 1.00 98.44 88 ALA A O 1
ATOM 655 N N . THR A 1 89 ? -1.696 -5.628 0.700 1.00 98.44 89 THR A N 1
ATOM 656 C CA . THR A 1 89 ? -1.218 -6.498 -0.384 1.00 98.44 89 THR A CA 1
ATOM 657 C C . THR A 1 89 ? -0.639 -5.678 -1.528 1.00 98.44 89 THR A C 1
ATOM 659 O O . THR A 1 89 ? -1.250 -4.733 -2.019 1.00 98.44 89 THR A O 1
ATOM 662 N N . TRP A 1 90 ? 0.579 -6.038 -1.938 1.00 98.75 90 TRP A N 1
ATOM 663 C CA . TRP A 1 90 ? 1.265 -5.389 -3.050 1.00 98.75 90 TRP A CA 1
ATOM 664 C C . TRP A 1 90 ? 0.591 -5.740 -4.379 1.00 98.75 90 TRP A C 1
ATOM 666 O O . TRP A 1 90 ? 0.314 -6.915 -4.637 1.00 98.75 90 TRP A O 1
ATOM 676 N N . TRP A 1 91 ? 0.417 -4.746 -5.249 1.00 98.75 91 TRP A N 1
ATOM 677 C CA . TRP A 1 91 ? -0.015 -4.949 -6.628 1.00 98.75 91 TRP A CA 1
ATOM 678 C C . TRP A 1 91 ? 1.190 -4.941 -7.588 1.00 98.75 91 TRP A C 1
ATOM 680 O O . TRP A 1 91 ? 1.834 -3.915 -7.780 1.00 98.75 91 TRP A O 1
ATOM 690 N N . ALA A 1 92 ? 1.563 -6.050 -8.223 1.00 98.44 92 ALA A N 1
ATOM 691 C CA . ALA A 1 92 ? 0.993 -7.393 -8.123 1.00 98.44 92 ALA A CA 1
ATOM 692 C C . ALA A 1 92 ? 2.052 -8.452 -8.444 1.00 98.44 92 ALA A C 1
ATOM 694 O O . ALA A 1 92 ? 3.040 -8.164 -9.114 1.00 98.44 92 ALA A O 1
ATOM 695 N N . ALA A 1 93 ? 1.828 -9.687 -8.002 1.00 97.62 93 ALA A N 1
ATOM 696 C CA . ALA A 1 93 ? 2.516 -10.870 -8.524 1.00 97.62 93 ALA A CA 1
ATOM 697 C C . ALA A 1 93 ? 1.658 -11.556 -9.605 1.00 97.62 93 ALA A C 1
ATOM 699 O O . ALA A 1 93 ? 0.512 -11.164 -9.840 1.00 97.62 93 ALA A O 1
ATOM 700 N N . GLY A 1 94 ? 2.204 -12.562 -10.282 1.00 97.62 94 GLY A N 1
ATOM 701 C CA . GLY A 1 94 ? 1.543 -13.329 -11.335 1.00 97.62 94 GLY A CA 1
ATOM 702 C C . GLY A 1 94 ? 2.485 -13.669 -12.500 1.00 97.62 94 GLY A C 1
ATOM 703 O O . GLY A 1 94 ? 3.364 -12.880 -12.847 1.00 97.62 94 GLY A O 1
ATOM 704 N N . PRO A 1 95 ? 2.284 -14.805 -13.185 1.00 97.31 95 PRO A N 1
ATOM 705 C CA . PRO A 1 95 ? 3.256 -15.315 -14.155 1.00 97.31 95 PRO A CA 1
ATOM 706 C C . PRO A 1 95 ? 3.314 -14.526 -15.475 1.00 97.31 95 PRO A C 1
ATOM 708 O O . PRO A 1 95 ? 4.188 -14.781 -16.300 1.00 97.31 95 PRO A O 1
ATOM 711 N N . TRP A 1 96 ? 2.388 -13.588 -15.718 1.00 97.69 96 TRP A N 1
ATOM 712 C CA . TRP A 1 96 ? 2.201 -12.911 -17.015 1.00 97.69 96 TRP A CA 1
ATOM 713 C C . TRP A 1 96 ? 2.402 -11.393 -16.963 1.00 97.69 96 TRP A C 1
ATOM 715 O O . TRP A 1 96 ? 1.776 -10.649 -17.712 1.00 97.69 96 TRP A O 1
ATOM 725 N N . TRP A 1 97 ? 3.291 -10.927 -16.089 1.00 97.06 97 TRP A N 1
ATOM 726 C CA . TRP A 1 97 ? 3.580 -9.499 -15.946 1.00 97.06 97 TRP A CA 1
ATOM 727 C C . TRP A 1 97 ? 4.695 -8.973 -16.854 1.00 97.06 97 TRP A C 1
ATOM 729 O O . TRP A 1 97 ? 4.816 -7.762 -16.992 1.00 97.06 97 TRP A O 1
ATOM 739 N N . ALA A 1 98 ? 5.487 -9.846 -17.485 1.00 96.12 98 ALA A N 1
ATOM 740 C CA . ALA A 1 98 ? 6.631 -9.450 -18.313 1.00 96.12 98 ALA A CA 1
ATOM 741 C C . ALA A 1 98 ? 7.521 -8.403 -17.601 1.00 96.12 98 ALA A C 1
ATOM 743 O O . ALA A 1 98 ? 8.018 -8.667 -16.506 1.00 96.12 98 ALA A O 1
ATOM 744 N N . ASP A 1 99 ? 7.707 -7.229 -18.202 1.00 95.25 99 ASP A N 1
ATOM 745 C CA . ASP A 1 99 ? 8.489 -6.098 -17.696 1.00 95.25 99 ASP A CA 1
ATOM 746 C C . ASP A 1 99 ? 7.654 -5.065 -16.912 1.00 95.25 99 ASP A C 1
ATOM 748 O O . ASP A 1 99 ? 8.109 -3.944 -16.687 1.00 95.25 99 ASP A O 1
ATOM 752 N N . TYR A 1 100 ? 6.448 -5.431 -16.458 1.00 98.38 100 TYR A N 1
ATOM 753 C CA . TYR A 1 100 ? 5.567 -4.540 -15.704 1.00 98.38 100 TYR A CA 1
ATOM 754 C C . TYR A 1 100 ? 6.268 -3.889 -14.507 1.00 98.38 100 TYR A C 1
ATOM 756 O O . TYR A 1 100 ? 6.898 -4.548 -13.670 1.00 98.38 100 TYR A O 1
ATOM 764 N N . ILE A 1 101 ? 6.068 -2.576 -14.398 1.00 98.25 101 ILE A N 1
ATOM 765 C CA . ILE A 1 101 ? 6.777 -1.672 -13.491 1.00 98.25 101 ILE A CA 1
ATOM 766 C C . ILE A 1 101 ? 6.692 -2.063 -12.008 1.00 98.25 101 ILE A C 1
ATOM 768 O O . ILE A 1 101 ? 7.617 -1.773 -11.248 1.00 98.25 101 ILE A O 1
ATOM 772 N N . TYR A 1 102 ? 5.627 -2.755 -11.589 1.00 98.62 102 TYR A N 1
ATOM 773 C CA . TYR A 1 102 ? 5.423 -3.176 -10.197 1.00 98.62 102 TYR A CA 1
ATOM 774 C C . TYR A 1 102 ? 5.436 -4.695 -9.998 1.00 98.62 102 TYR A C 1
ATOM 776 O O . TYR A 1 102 ? 5.057 -5.164 -8.925 1.00 98.62 102 TYR A O 1
ATOM 784 N N . SER A 1 103 ? 5.860 -5.477 -10.998 1.00 98.69 103 SER A N 1
ATOM 785 C CA . SER A 1 103 ? 5.818 -6.941 -10.924 1.00 98.69 103 SER A CA 1
ATOM 786 C C . SER A 1 103 ? 6.523 -7.470 -9.671 1.00 98.69 103 SER A C 1
ATOM 788 O O . SER A 1 103 ? 7.723 -7.266 -9.475 1.00 98.69 103 SER A O 1
ATOM 790 N N . PHE A 1 104 ? 5.774 -8.168 -8.824 1.00 98.50 104 PHE A N 1
ATOM 791 C CA . PHE A 1 104 ? 6.251 -8.867 -7.635 1.00 98.50 104 PHE A CA 1
ATOM 792 C C . PHE A 1 104 ? 6.396 -10.376 -7.871 1.00 98.50 104 PHE A C 1
ATOM 794 O O . PHE A 1 104 ? 6.528 -11.141 -6.917 1.00 98.50 104 PHE A O 1
ATOM 801 N N . GLU A 1 105 ? 6.381 -10.802 -9.137 1.00 98.31 105 GLU A N 1
ATOM 802 C CA . GLU A 1 105 ? 6.562 -12.199 -9.514 1.00 98.31 105 GLU A CA 1
ATOM 803 C C . GLU A 1 105 ? 8.034 -12.623 -9.350 1.00 98.31 105 GLU A C 1
ATOM 805 O O . GLU A 1 105 ? 8.923 -12.041 -9.984 1.00 98.31 105 GLU A O 1
ATOM 810 N N . PRO A 1 106 ? 8.337 -13.627 -8.510 1.00 96.06 106 PRO A N 1
ATOM 811 C CA . PRO A 1 106 ? 9.676 -14.190 -8.435 1.00 96.06 106 PRO A CA 1
ATOM 812 C C . PRO A 1 106 ? 10.035 -14.970 -9.714 1.00 96.06 106 PRO A C 1
ATOM 814 O O . PRO A 1 106 ? 9.159 -15.515 -10.378 1.00 96.06 106 PRO A O 1
ATOM 817 N N . PRO A 1 107 ? 11.332 -15.110 -10.042 1.00 96.12 107 PRO A N 1
ATOM 818 C CA . PRO A 1 107 ? 12.482 -14.574 -9.315 1.00 96.12 107 PRO A CA 1
ATOM 819 C C . PRO A 1 107 ? 12.910 -13.174 -9.783 1.00 96.12 107 PRO A C 1
ATOM 821 O O . PRO A 1 107 ? 13.884 -12.645 -9.258 1.00 96.12 107 PRO A O 1
ATOM 824 N N . SER A 1 108 ? 12.256 -12.597 -10.795 1.00 95.25 108 SER A N 1
ATOM 825 C CA . SER A 1 108 ? 12.824 -11.485 -11.571 1.00 95.25 108 SER A CA 1
ATOM 826 C C . SER A 1 108 ? 11.972 -10.220 -11.652 1.00 95.25 108 SER A C 1
ATOM 828 O O . SER A 1 108 ? 12.423 -9.252 -12.261 1.00 95.25 108 SER A O 1
ATOM 830 N N . GLY A 1 109 ? 10.774 -10.195 -11.066 1.00 97.44 109 GLY A N 1
ATOM 831 C CA . GLY A 1 109 ? 9.899 -9.026 -11.099 1.00 97.44 109 GLY A CA 1
ATOM 832 C C . GLY A 1 109 ? 10.579 -7.765 -10.553 1.00 97.44 109 GLY A C 1
ATOM 833 O O . GLY A 1 109 ? 11.303 -7.814 -9.554 1.00 97.44 109 GLY A O 1
ATOM 834 N N . THR A 1 110 ? 10.349 -6.625 -11.206 1.00 96.62 110 THR A N 1
ATOM 835 C CA . THR A 1 110 ? 10.931 -5.324 -10.833 1.00 96.62 110 THR A CA 1
ATOM 836 C C . THR A 1 110 ? 10.639 -4.963 -9.374 1.00 96.62 110 THR A C 1
ATOM 838 O O . THR A 1 110 ? 11.551 -4.639 -8.609 1.00 96.62 110 THR A O 1
ATOM 841 N N . GLY A 1 111 ? 9.375 -5.089 -8.963 1.00 97.56 111 GLY A N 1
ATOM 842 C CA . GLY A 1 111 ? 8.939 -4.914 -7.582 1.00 97.56 111 GLY A CA 1
ATOM 843 C C . GLY A 1 111 ? 9.535 -5.970 -6.653 1.00 97.56 111 GLY A C 1
ATOM 844 O O . GLY A 1 111 ? 10.076 -5.612 -5.609 1.00 97.56 111 GLY A O 1
ATOM 845 N N . TYR A 1 112 ? 9.526 -7.248 -7.051 1.00 98.12 112 TYR A N 1
ATOM 846 C CA . TYR A 1 112 ? 10.089 -8.348 -6.253 1.00 98.12 112 TYR A CA 1
ATOM 847 C C . TYR A 1 112 ? 11.552 -8.077 -5.878 1.00 98.12 112 TYR A C 1
ATOM 849 O O . 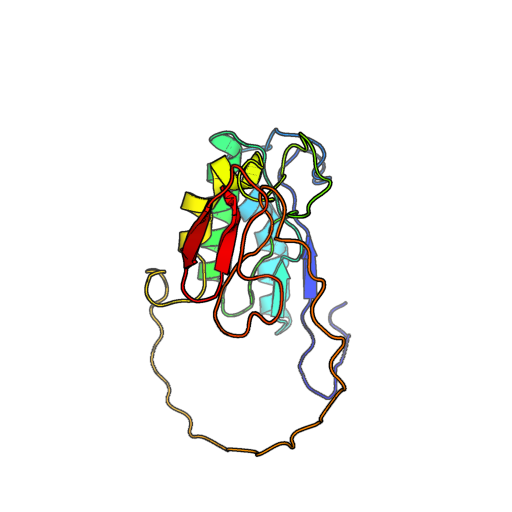TYR A 1 112 ? 11.908 -8.043 -4.698 1.00 98.12 112 TYR A O 1
ATOM 857 N N . ASN A 1 113 ? 12.394 -7.802 -6.874 1.00 96.06 113 ASN A N 1
ATOM 858 C CA . ASN A 1 113 ? 13.824 -7.577 -6.676 1.00 96.06 113 ASN A CA 1
ATOM 859 C C . ASN A 1 113 ? 14.121 -6.335 -5.830 1.00 96.06 113 ASN A C 1
ATOM 861 O O . ASN A 1 113 ? 15.046 -6.346 -5.016 1.00 96.06 113 ASN A O 1
ATOM 865 N N . TYR A 1 114 ? 13.342 -5.266 -6.005 1.00 96.69 114 TYR A N 1
ATOM 866 C CA . TYR A 1 114 ? 13.605 -3.991 -5.344 1.00 96.69 114 TYR A CA 1
ATOM 867 C C . TYR A 1 114 ? 13.014 -3.904 -3.928 1.00 96.69 114 TYR A C 1
ATOM 8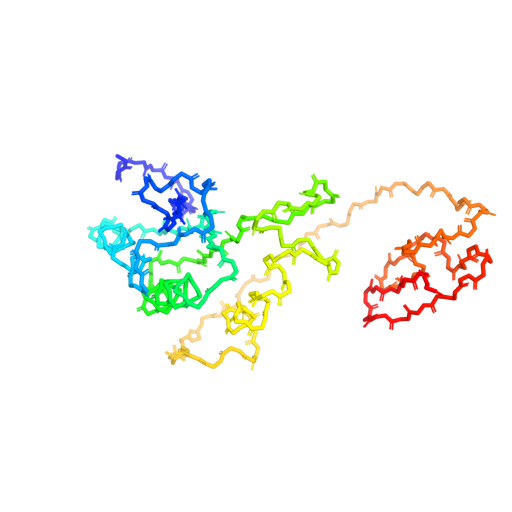69 O O . TYR A 1 114 ? 13.651 -3.386 -3.007 1.00 96.69 114 TYR A O 1
ATOM 877 N N . TYR A 1 115 ? 11.798 -4.416 -3.729 1.00 97.44 115 TYR A N 1
ATOM 878 C CA . TYR A 1 115 ? 11.017 -4.205 -2.510 1.00 97.44 115 TYR A CA 1
ATOM 879 C C . TYR A 1 115 ? 10.997 -5.402 -1.557 1.00 97.44 115 TYR A C 1
ATOM 881 O O . TYR A 1 115 ? 10.740 -5.182 -0.375 1.00 97.44 115 TYR A O 1
ATOM 889 N N . MET A 1 116 ? 11.311 -6.636 -1.978 1.00 95.25 116 MET A N 1
ATOM 890 C CA . MET A 1 116 ? 11.187 -7.818 -1.100 1.00 95.25 116 MET A CA 1
ATOM 891 C C . MET A 1 116 ? 11.964 -7.673 0.220 1.00 95.25 116 MET A C 1
ATOM 893 O O . MET A 1 116 ? 11.446 -7.971 1.295 1.00 95.25 116 MET A O 1
ATOM 897 N N . ASN A 1 117 ? 13.189 -7.137 0.176 1.00 90.50 117 ASN A N 1
ATOM 898 C CA . ASN A 1 117 ? 13.984 -6.907 1.389 1.00 90.50 117 ASN A CA 1
ATOM 899 C C . ASN A 1 117 ? 13.394 -5.848 2.330 1.00 90.50 117 ASN A C 1
ATOM 901 O O . ASN A 1 117 ? 13.652 -5.894 3.535 1.00 90.50 117 ASN A O 1
ATOM 905 N N . THR A 1 118 ? 12.624 -4.909 1.791 1.00 90.06 118 THR A N 1
ATOM 906 C CA . THR A 1 118 ? 11.943 -3.865 2.555 1.00 90.06 118 THR A CA 1
ATOM 907 C C . THR A 1 118 ? 10.622 -4.386 3.112 1.00 90.06 118 THR A C 1
ATOM 909 O O . THR A 1 118 ? 10.396 -4.271 4.312 1.00 90.06 118 THR A O 1
ATOM 912 N N . LEU A 1 119 ? 9.792 -5.029 2.284 1.00 95.06 119 LEU A N 1
ATOM 913 C CA . LEU A 1 119 ? 8.455 -5.486 2.672 1.00 95.06 119 LEU A CA 1
ATOM 914 C C . LEU A 1 119 ? 8.473 -6.662 3.649 1.00 95.06 119 LEU A C 1
ATOM 916 O O . LEU A 1 119 ? 7.614 -6.724 4.524 1.00 95.06 119 LEU A O 1
ATOM 920 N N . LYS A 1 120 ? 9.484 -7.543 3.586 1.00 93.25 120 LYS A N 1
ATOM 921 C CA . LYS A 1 120 ? 9.606 -8.674 4.524 1.00 93.25 120 LYS A CA 1
ATOM 922 C C . LYS A 1 120 ? 9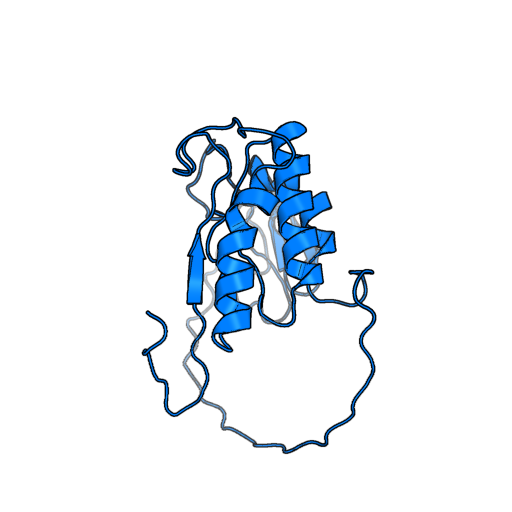.657 -8.256 5.999 1.00 93.25 120 LYS A C 1
ATOM 924 O O . LYS A 1 120 ? 9.398 -9.082 6.866 1.00 93.25 120 LYS A O 1
ATOM 929 N N . LYS A 1 121 ? 10.003 -6.994 6.289 1.00 91.69 121 LYS A N 1
ATOM 930 C CA . LYS A 1 121 ? 10.024 -6.438 7.651 1.00 91.69 121 LYS A CA 1
ATOM 931 C C . LYS A 1 121 ? 8.629 -6.377 8.279 1.00 91.69 121 LYS A C 1
ATOM 933 O O . LYS A 1 121 ? 8.526 -6.489 9.492 1.00 91.69 121 LYS A O 1
ATOM 938 N N . TYR A 1 122 ? 7.591 -6.255 7.452 1.00 93.75 122 TYR A N 1
ATOM 939 C CA . TYR A 1 122 ? 6.191 -6.153 7.870 1.00 93.75 122 TYR A CA 1
ATOM 940 C C . TYR A 1 122 ? 5.451 -7.499 7.802 1.00 93.75 122 TYR A C 1
ATOM 942 O O . TYR A 1 122 ? 4.245 -7.557 8.032 1.00 93.75 122 TYR A O 1
ATOM 950 N N . PHE A 1 123 ? 6.133 -8.594 7.444 1.00 88.81 123 PHE A N 1
ATOM 951 C CA . PHE A 1 123 ? 5.485 -9.902 7.364 1.00 88.81 123 PHE A CA 1
ATOM 952 C C . PHE A 1 123 ? 5.175 -10.437 8.769 1.00 88.81 123 PHE A C 1
ATOM 954 O O . PHE A 1 123 ? 6.024 -10.346 9.661 1.00 88.81 123 PHE A O 1
ATOM 961 N N . PRO A 1 124 ? 3.994 -11.046 8.980 1.00 79.25 124 PRO A N 1
ATOM 962 C CA . PRO A 1 124 ? 3.639 -11.618 10.272 1.00 79.25 124 PRO A CA 1
ATOM 963 C C . PRO A 1 124 ? 4.575 -12.791 10.611 1.00 79.25 124 PRO A C 1
ATOM 965 O O . PRO A 1 124 ? 4.598 -13.801 9.910 1.00 79.25 124 PRO A O 1
ATOM 968 N N . GLY A 1 125 ? 5.365 -12.671 11.684 1.00 67.75 125 GLY A N 1
ATOM 969 C CA . GLY A 1 125 ? 6.270 -13.731 12.142 1.00 67.75 125 GLY A CA 1
ATOM 970 C C . GLY A 1 125 ? 7.360 -13.254 13.116 1.00 67.75 125 GLY A C 1
ATOM 971 O O . GLY A 1 125 ? 7.493 -12.055 13.353 1.00 67.75 125 GLY A O 1
ATOM 972 N N . PRO A 1 126 ? 8.188 -14.168 13.666 1.00 49.97 126 PRO A N 1
ATOM 973 C CA . PRO A 1 126 ? 9.153 -13.861 14.733 1.00 49.97 126 PRO A CA 1
ATOM 974 C C . PRO A 1 126 ? 10.308 -12.920 14.338 1.00 49.97 126 PRO A C 1
ATOM 976 O O . PRO A 1 126 ? 11.186 -12.668 15.157 1.00 49.97 126 PRO A O 1
ATOM 979 N N . SER A 1 127 ? 10.339 -12.415 13.100 1.00 48.62 127 SER A N 1
ATOM 980 C CA . SER A 1 127 ? 11.408 -11.554 12.580 1.00 48.62 127 SER A CA 1
ATOM 981 C C . SER A 1 127 ? 10.942 -10.149 12.155 1.00 48.62 127 SER A C 1
ATOM 983 O O . SER A 1 127 ? 11.740 -9.411 11.576 1.00 48.62 127 SER A O 1
ATOM 985 N N . GLY A 1 128 ? 9.698 -9.759 12.458 1.00 47.03 128 GLY A N 1
ATOM 986 C CA . GLY A 1 128 ? 9.211 -8.378 12.342 1.00 47.03 128 GLY A CA 1
ATOM 987 C C . GLY A 1 128 ? 9.265 -7.683 13.703 1.00 47.03 128 GLY A C 1
ATOM 988 O O . GLY A 1 128 ? 8.363 -7.828 14.522 1.00 47.03 128 GLY A O 1
ATOM 989 N N . SER A 1 129 ? 10.367 -6.993 13.995 1.00 49.81 129 SER A N 1
ATOM 990 C CA . SER A 1 129 ? 10.536 -6.227 15.234 1.00 49.81 129 SER A CA 1
ATOM 991 C C . SER A 1 129 ? 9.899 -4.846 15.065 1.00 49.81 129 SER A C 1
ATOM 993 O O . SER A 1 129 ? 10.480 -4.009 14.379 1.00 49.81 129 SER A O 1
ATOM 995 N N . GLY A 1 130 ? 8.751 -4.595 15.705 1.00 45.12 130 GLY A N 1
ATOM 996 C CA . GLY A 1 130 ? 8.102 -3.277 15.645 1.00 45.12 130 GLY A CA 1
ATOM 997 C C . GLY A 1 130 ? 6.891 -3.026 16.551 1.00 45.12 130 GLY A C 1
ATOM 998 O O . GLY A 1 130 ? 6.666 -1.880 16.925 1.00 45.12 130 GLY A O 1
ATOM 999 N N . GLY A 1 131 ? 6.149 -4.052 16.983 1.00 44.59 131 GLY A N 1
ATOM 1000 C CA . GLY A 1 131 ? 4.931 -3.863 17.786 1.00 44.59 131 GLY A CA 1
ATOM 1001 C C . GLY A 1 131 ? 5.032 -4.384 19.221 1.00 44.59 131 GLY A C 1
ATOM 1002 O O . GLY A 1 131 ? 4.922 -5.587 19.457 1.00 44.59 131 GLY A O 1
ATOM 1003 N N . THR A 1 132 ? 5.169 -3.486 20.203 1.00 38.78 132 THR A N 1
ATOM 1004 C CA . THR A 1 132 ? 4.957 -3.785 21.632 1.00 38.78 132 THR A CA 1
ATOM 1005 C C . THR A 1 132 ? 3.522 -4.275 21.839 1.00 38.78 132 THR A C 1
ATOM 1007 O O . THR A 1 132 ? 2.596 -3.476 21.955 1.00 38.78 132 THR A O 1
ATOM 1010 N N . THR A 1 133 ? 3.324 -5.593 21.887 1.00 36.44 133 THR A N 1
ATOM 1011 C CA . THR A 1 133 ? 2.016 -6.193 22.173 1.00 36.44 133 THR A CA 1
ATOM 1012 C C . THR A 1 133 ? 1.964 -6.607 23.638 1.00 36.44 133 THR A C 1
ATOM 1014 O O . THR A 1 133 ? 2.615 -7.562 24.058 1.00 36.44 133 THR A O 1
ATOM 1017 N N . THR A 1 134 ? 1.173 -5.878 24.424 1.00 37.09 134 THR A N 1
ATOM 1018 C CA . THR A 1 134 ? 0.771 -6.267 25.778 1.00 37.09 134 THR A CA 1
ATOM 1019 C C . THR A 1 134 ? -0.086 -7.529 25.700 1.00 37.09 134 THR A C 1
ATOM 1021 O O . THR A 1 134 ? -1.223 -7.504 25.231 1.00 37.09 134 THR A O 1
ATOM 1024 N N . THR A 1 135 ? 0.469 -8.642 26.173 1.00 33.47 135 THR A N 1
ATOM 1025 C CA . THR A 1 135 ? -0.189 -9.944 26.299 1.00 33.47 135 THR A CA 1
ATOM 1026 C C . THR A 1 135 ? -1.457 -9.840 27.149 1.00 33.47 135 THR A C 1
ATOM 1028 O O . THR A 1 135 ? -1.382 -9.654 28.361 1.00 33.47 135 THR A O 1
ATOM 1031 N N . THR A 1 136 ? -2.628 -10.015 26.533 1.00 37.62 136 THR A N 1
ATOM 1032 C CA . THR A 1 136 ? -3.864 -10.358 27.252 1.00 37.62 136 THR A CA 1
ATOM 1033 C C . THR A 1 136 ? -4.308 -11.741 26.799 1.00 37.62 136 THR A C 1
ATOM 1035 O O . THR A 1 136 ? -4.830 -11.930 25.704 1.00 37.62 136 THR A O 1
ATOM 1038 N N . THR A 1 137 ? -4.045 -12.724 27.652 1.00 36.41 137 THR A N 1
ATOM 1039 C CA . THR A 1 137 ? -4.420 -14.127 27.483 1.00 36.41 137 THR A CA 1
ATOM 1040 C C . THR A 1 137 ? -5.941 -14.270 27.532 1.00 36.41 137 THR A C 1
ATOM 1042 O O . THR A 1 137 ? -6.556 -13.932 28.544 1.00 36.41 137 THR A O 1
ATOM 1045 N N . LYS A 1 138 ? -6.559 -14.828 26.484 1.00 44.28 138 LYS A N 1
ATOM 1046 C CA . LYS A 1 138 ? -7.910 -15.394 26.586 1.00 44.28 138 LYS A CA 1
ATOM 1047 C C . LYS A 1 138 ? -7.971 -16.776 25.941 1.00 44.28 138 LYS A C 1
ATOM 1049 O O . LYS A 1 138 ? -7.524 -16.990 24.821 1.00 44.28 138 LYS A O 1
ATOM 1054 N N . THR A 1 139 ? -8.495 -17.693 26.741 1.00 31.00 139 THR A N 1
ATOM 1055 C CA . THR A 1 139 ? -8.509 -19.148 26.614 1.00 31.00 139 THR A CA 1
ATOM 1056 C C . THR A 1 139 ? -9.347 -19.687 25.449 1.00 31.00 139 THR A C 1
ATOM 1058 O O . THR A 1 139 ? -10.408 -19.166 25.120 1.00 31.00 139 THR A O 1
ATOM 1061 N N . THR A 1 140 ? -8.821 -20.788 24.912 1.00 37.78 140 THR A N 1
ATOM 1062 C CA . THR A 1 140 ? -9.267 -21.789 23.932 1.00 37.78 140 THR A CA 1
ATOM 1063 C C . THR A 1 140 ? -10.765 -22.096 23.841 1.00 37.78 140 THR A C 1
ATOM 1065 O O . THR A 1 140 ? -11.457 -22.218 24.850 1.00 37.78 140 THR A O 1
ATOM 1068 N N . SER A 1 141 ? -11.222 -22.426 22.627 1.00 36.88 141 SER A N 1
ATOM 1069 C CA . SER A 1 141 ? -12.236 -23.469 22.400 1.00 36.88 141 SER A CA 1
ATOM 1070 C C . SER A 1 141 ? -11.994 -24.170 21.060 1.00 36.88 141 SER A C 1
ATOM 1072 O O . SER A 1 141 ? -12.036 -23.562 19.995 1.00 36.88 141 SER A O 1
ATOM 1074 N N . THR A 1 142 ? -11.690 -25.461 21.154 1.00 35.88 142 THR A N 1
ATOM 1075 C CA . THR A 1 142 ? -11.395 -26.409 20.078 1.00 35.88 142 THR A CA 1
ATOM 1076 C C . THR A 1 142 ? -12.689 -26.864 19.405 1.00 35.88 142 THR A C 1
ATOM 1078 O O . THR A 1 142 ? -13.617 -27.278 20.098 1.00 35.88 142 THR A O 1
ATOM 1081 N N . THR A 1 143 ? -12.748 -26.862 18.073 1.00 35.88 143 THR A N 1
ATOM 1082 C CA . THR A 1 143 ? -13.776 -27.594 17.314 1.00 35.88 143 THR A CA 1
ATOM 1083 C C . THR A 1 143 ? -13.127 -28.412 16.201 1.00 35.88 143 THR A C 1
ATOM 1085 O O . THR A 1 143 ? -12.326 -27.919 15.413 1.00 35.88 143 THR A O 1
ATOM 1088 N N . THR A 1 144 ? -13.439 -29.705 16.208 1.00 38.00 144 THR A N 1
ATOM 1089 C CA . THR A 1 144 ? -13.013 -30.730 15.252 1.00 38.00 144 THR A CA 1
ATOM 1090 C C . THR A 1 144 ? -13.923 -30.684 14.024 1.00 38.00 144 THR A C 1
ATOM 1092 O O . THR A 1 144 ? -15.142 -30.701 14.181 1.00 38.00 144 THR A O 1
ATOM 1095 N N . ALA A 1 145 ? -13.351 -30.666 12.818 1.00 46.06 145 ALA A N 1
ATOM 1096 C CA . ALA A 1 145 ? -14.093 -30.781 11.562 1.00 46.06 145 ALA A CA 1
ATOM 1097 C C . ALA A 1 145 ? -13.428 -31.784 10.604 1.00 46.06 145 ALA A C 1
ATOM 1099 O O . ALA A 1 145 ? -12.218 -31.993 10.617 1.00 46.06 145 ALA A O 1
ATOM 1100 N N . THR A 1 146 ? -14.290 -32.433 9.831 1.00 33.97 146 THR A N 1
ATOM 1101 C CA . THR A 1 146 ? -14.194 -33.773 9.247 1.00 33.97 146 THR A CA 1
ATOM 1102 C C . THR A 1 146 ? -13.412 -33.843 7.931 1.00 33.97 146 THR A C 1
ATOM 1104 O O . THR A 1 146 ? -13.537 -32.974 7.073 1.00 33.97 146 THR A O 1
ATOM 1107 N N . THR A 1 147 ? -12.677 -34.942 7.746 1.00 35.00 147 THR A N 1
ATOM 1108 C CA . THR A 1 147 ? -11.974 -35.345 6.519 1.00 35.00 147 THR A CA 1
ATOM 1109 C C . THR A 1 147 ? -12.931 -35.536 5.339 1.00 35.00 147 THR A C 1
ATOM 1111 O O . THR A 1 147 ? -13.882 -36.312 5.438 1.00 35.00 147 THR A O 1
ATOM 1114 N N . GLN A 1 148 ? -12.639 -34.900 4.200 1.00 38.06 148 GLN A N 1
ATOM 1115 C CA . GLN A 1 148 ? -13.221 -35.246 2.901 1.00 38.06 148 GLN A CA 1
ATOM 1116 C C . GLN A 1 148 ? -12.133 -35.730 1.944 1.00 38.06 148 GLN A C 1
ATOM 1118 O O . GLN A 1 148 ? -11.089 -35.106 1.774 1.00 38.06 148 GLN A O 1
ATOM 1123 N N . THR A 1 149 ? -12.403 -36.887 1.351 1.00 32.47 149 THR A N 1
ATOM 1124 C CA . THR A 1 149 ? -11.586 -37.583 0.363 1.00 32.47 149 THR A CA 1
ATOM 1125 C C . THR A 1 149 ? -11.998 -37.130 -1.033 1.00 32.47 149 THR A C 1
ATOM 1127 O O . THR A 1 149 ? -13.164 -37.263 -1.395 1.00 32.47 149 THR A O 1
ATOM 1130 N N . THR A 1 150 ? -11.043 -36.673 -1.842 1.00 31.58 150 THR A N 1
ATOM 1131 C CA . THR A 1 150 ? -11.218 -36.535 -3.294 1.00 31.58 150 THR A CA 1
ATOM 1132 C C . THR A 1 150 ? -10.081 -37.229 -4.034 1.00 31.58 150 THR A C 1
ATOM 1134 O O . THR A 1 150 ? -8.927 -37.229 -3.616 1.00 31.58 150 THR A O 1
ATOM 1137 N N . THR A 1 151 ? -10.477 -37.885 -5.114 1.00 31.05 151 THR A N 1
ATOM 1138 C CA . THR A 1 151 ? -9.784 -38.883 -5.929 1.00 31.05 151 THR A CA 1
ATOM 1139 C C . THR A 1 151 ? -8.544 -38.372 -6.663 1.00 31.05 151 THR A C 1
ATOM 1141 O O . THR A 1 151 ? -8.574 -37.332 -7.315 1.00 31.05 151 THR A O 1
ATOM 1144 N N . ALA A 1 152 ? -7.478 -39.171 -6.591 1.00 39.09 152 ALA A N 1
ATOM 1145 C CA . ALA A 1 152 ? -6.205 -38.990 -7.277 1.00 39.09 152 ALA A CA 1
ATOM 1146 C C . ALA A 1 152 ? -6.320 -39.151 -8.803 1.00 39.09 152 ALA A C 1
ATOM 1148 O O . ALA A 1 152 ? -6.996 -40.057 -9.291 1.00 39.09 152 ALA A O 1
ATOM 1149 N N . SER A 1 153 ? -5.585 -38.316 -9.540 1.00 34.12 153 SER A N 1
ATOM 1150 C CA . SER A 1 153 ? -5.195 -38.563 -10.934 1.00 34.12 153 SER A CA 1
ATOM 1151 C C . SER A 1 153 ? -3.716 -38.956 -10.944 1.00 34.12 153 SER A C 1
ATOM 1153 O O . SER A 1 153 ? -2.913 -38.338 -10.250 1.00 34.12 153 SER A O 1
ATOM 1155 N N . GLY A 1 154 ? -3.394 -40.048 -11.641 1.00 40.56 154 GLY A N 1
ATOM 1156 C CA . GLY A 1 154 ? -2.109 -40.750 -11.565 1.00 40.56 154 GLY A CA 1
ATOM 1157 C C . GLY A 1 154 ? -0.891 -39.995 -12.126 1.00 40.56 154 GLY A C 1
ATOM 1158 O O . GLY A 1 154 ? -1.025 -38.916 -12.702 1.00 40.56 154 GLY A O 1
ATOM 1159 N N . PRO A 1 155 ? 0.313 -40.575 -11.967 1.00 42.25 155 PRO A N 1
ATOM 1160 C CA . PRO A 1 155 ? 1.573 -39.928 -12.310 1.00 42.25 155 PRO A CA 1
ATOM 1161 C C . PRO A 1 155 ? 1.797 -39.923 -13.828 1.00 42.25 155 PRO A C 1
ATOM 1163 O O . PRO A 1 155 ? 1.765 -40.971 -14.474 1.00 42.25 155 PRO A O 1
ATOM 1166 N N . SER A 1 156 ? 2.065 -38.745 -14.394 1.00 38.75 156 SER A N 1
ATOM 1167 C CA . SER A 1 156 ? 2.616 -38.623 -15.746 1.00 38.75 156 SER A CA 1
ATOM 1168 C C . SER A 1 156 ? 4.092 -39.026 -15.725 1.00 38.75 156 SER A C 1
ATOM 1170 O O . SER A 1 156 ? 4.876 -38.524 -14.923 1.00 38.75 156 SER A O 1
ATOM 1172 N N . THR A 1 157 ? 4.468 -39.955 -16.600 1.00 47.19 157 THR A N 1
ATOM 1173 C CA . THR A 1 157 ? 5.785 -40.609 -16.699 1.00 47.19 157 THR A CA 1
ATOM 1174 C C . THR A 1 157 ? 6.848 -39.775 -17.426 1.00 47.19 157 THR A C 1
ATOM 1176 O O . THR A 1 157 ? 7.800 -40.319 -17.982 1.00 47.19 157 THR A O 1
ATOM 1179 N N . THR A 1 158 ? 6.711 -38.456 -17.438 1.00 67.12 158 THR A N 1
ATOM 1180 C CA . THR A 1 158 ? 7.698 -37.518 -17.988 1.00 67.12 158 THR A CA 1
ATOM 1181 C C . THR A 1 158 ? 8.174 -36.617 -16.859 1.00 67.12 158 THR A C 1
ATOM 1183 O O . THR A 1 158 ? 7.345 -36.044 -16.158 1.00 67.12 158 THR A O 1
ATOM 1186 N N . GLY A 1 159 ? 9.493 -36.533 -16.649 1.00 80.88 159 GLY A N 1
ATOM 1187 C CA . GLY A 1 159 ? 10.084 -35.684 -15.608 1.00 80.88 159 GLY A CA 1
ATOM 1188 C C . GLY A 1 159 ? 9.627 -34.222 -15.705 1.00 80.88 159 GLY A C 1
ATOM 1189 O O . GLY A 1 159 ? 9.185 -33.775 -16.762 1.00 80.88 159 GLY A O 1
ATOM 1190 N N . ALA A 1 160 ? 9.739 -33.487 -14.602 1.00 87.69 160 ALA A N 1
ATOM 1191 C CA . ALA A 1 160 ? 9.468 -32.055 -14.509 1.00 87.69 160 ALA A CA 1
ATOM 1192 C C . ALA A 1 160 ? 10.413 -31.259 -15.436 1.00 87.69 160 ALA A C 1
ATOM 1194 O O . ALA A 1 160 ? 11.607 -31.563 -15.523 1.00 87.69 160 ALA A O 1
ATOM 1195 N N . GLY A 1 161 ? 9.881 -30.284 -16.177 1.00 88.75 161 GLY A N 1
ATOM 1196 C CA . GLY A 1 161 ? 10.644 -29.428 -17.085 1.00 88.75 161 GLY A CA 1
ATOM 1197 C C . GLY A 1 161 ? 11.566 -28.450 -16.351 1.00 88.75 161 GLY A C 1
ATOM 1198 O O . GLY A 1 161 ? 11.590 -28.389 -15.124 1.00 88.75 161 GLY A O 1
ATOM 1199 N N . HIS A 1 162 ? 12.353 -27.672 -17.101 1.00 89.75 162 HIS A N 1
ATOM 1200 C CA . HIS A 1 162 ? 13.175 -26.609 -16.512 1.00 89.75 162 HIS A CA 1
ATOM 1201 C C . HIS A 1 162 ? 12.281 -25.641 -15.732 1.00 89.75 162 HIS A C 1
ATOM 1203 O O . HIS A 1 162 ? 11.289 -25.164 -16.278 1.00 89.75 162 HIS A O 1
ATOM 1209 N N . TYR A 1 163 ? 12.643 -25.347 -14.485 1.00 89.06 163 TYR A N 1
ATOM 1210 C CA . TYR A 1 163 ? 11.895 -24.514 -13.541 1.00 89.06 163 TYR A CA 1
ATOM 1211 C C . TYR A 1 163 ? 10.589 -25.104 -12.989 1.00 89.06 163 TYR A C 1
ATOM 1213 O O . TYR A 1 163 ? 9.970 -24.469 -12.132 1.00 89.06 163 TYR A O 1
ATOM 1221 N N . ASP A 1 164 ? 10.206 -26.322 -13.371 1.00 89.56 164 ASP A N 1
ATOM 1222 C CA . ASP A 1 164 ? 9.043 -26.988 -12.783 1.00 89.56 164 ASP A CA 1
ATOM 1223 C C . ASP A 1 164 ? 9.349 -27.535 -11.380 1.00 89.56 164 ASP A C 1
ATOM 1225 O O . ASP A 1 164 ? 10.499 -27.836 -11.026 1.00 89.56 164 ASP A O 1
ATOM 1229 N N . GLN A 1 165 ? 8.295 -27.689 -10.571 1.00 93.25 165 GLN A N 1
ATOM 1230 C CA . GLN A 1 165 ? 8.399 -28.294 -9.249 1.00 93.25 165 GLN A CA 1
ATOM 1231 C C . GLN A 1 165 ? 8.705 -29.791 -9.366 1.00 93.25 165 GLN A C 1
ATOM 1233 O O . GLN A 1 165 ? 8.002 -30.546 -10.035 1.00 93.25 165 GLN A O 1
ATOM 1238 N N . CYS A 1 166 ? 9.740 -30.220 -8.654 1.00 95.81 166 CYS A N 1
ATOM 1239 C CA . CYS A 1 166 ? 10.210 -31.603 -8.618 1.00 95.81 166 CYS A CA 1
ATOM 1240 C C . CYS A 1 166 ? 10.222 -32.192 -7.198 1.00 95.81 166 CYS A C 1
ATOM 1242 O O . CYS A 1 166 ? 10.729 -33.287 -6.967 1.00 95.81 166 CYS A O 1
ATOM 1244 N N . GLY A 1 167 ? 9.697 -31.466 -6.210 1.00 94.62 167 GLY A N 1
ATOM 1245 C CA . GLY A 1 167 ? 9.675 -31.922 -4.824 1.00 94.62 167 GLY A CA 1
ATOM 1246 C C . GLY A 1 167 ? 9.103 -30.896 -3.855 1.00 94.62 167 GLY A C 1
ATOM 1247 O O . GLY A 1 167 ? 8.832 -29.750 -4.216 1.00 94.62 167 GLY A O 1
ATOM 1248 N N . GLY A 1 168 ? 8.927 -31.319 -2.605 1.00 94.81 168 GLY A N 1
ATOM 1249 C CA . GLY A 1 168 ? 8.335 -30.518 -1.537 1.00 94.81 168 GLY A CA 1
ATOM 1250 C C . GLY A 1 168 ? 7.426 -31.342 -0.632 1.00 94.81 168 GLY A C 1
ATOM 1251 O O . GLY A 1 168 ? 6.905 -32.381 -1.040 1.00 94.81 168 GLY A O 1
ATOM 1252 N N . GLN A 1 169 ? 7.233 -30.903 0.608 1.00 91.19 169 GLN A N 1
ATOM 1253 C CA . GLN A 1 169 ? 6.275 -31.521 1.518 1.00 91.19 169 GLN A CA 1
ATOM 1254 C C . GLN A 1 169 ? 4.866 -31.476 0.906 1.00 91.19 169 GLN A C 1
ATOM 1256 O O . GLN A 1 169 ? 4.384 -30.418 0.509 1.00 91.19 169 GLN A O 1
ATOM 1261 N N . ASN A 1 170 ? 4.223 -32.645 0.833 1.00 88.44 170 ASN A N 1
ATOM 1262 C CA . ASN A 1 170 ? 2.928 -32.889 0.179 1.00 88.44 170 ASN A CA 1
ATOM 1263 C C . ASN A 1 170 ? 2.918 -32.801 -1.364 1.00 88.44 170 ASN A C 1
ATOM 1265 O O . ASN A 1 170 ? 1.845 -32.852 -1.964 1.00 88.44 170 ASN A O 1
ATOM 1269 N N . TRP A 1 171 ? 4.079 -32.725 -2.027 1.00 89.94 171 TRP A N 1
ATOM 1270 C CA . TRP A 1 171 ? 4.160 -32.826 -3.488 1.00 89.94 171 TRP A CA 1
ATOM 1271 C C . TRP A 1 171 ? 3.868 -34.256 -3.961 1.00 89.94 171 TRP A C 1
ATOM 1273 O O . TRP A 1 171 ? 4.457 -35.215 -3.465 1.00 89.94 171 TRP A O 1
ATOM 1283 N N . THR A 1 172 ? 2.969 -34.397 -4.936 1.00 92.25 172 THR A N 1
ATOM 1284 C CA . THR A 1 172 ? 2.564 -35.694 -5.517 1.00 92.25 172 THR A CA 1
ATOM 1285 C C . THR A 1 172 ? 2.879 -35.813 -7.012 1.00 92.25 172 THR A C 1
ATOM 1287 O O . THR A 1 172 ? 2.563 -36.831 -7.625 1.00 92.25 172 THR A O 1
ATOM 1290 N N . GLY A 1 173 ? 3.502 -34.785 -7.600 1.00 88.31 173 GLY A N 1
ATOM 1291 C CA . GLY A 1 173 ? 3.894 -34.760 -9.008 1.00 88.31 173 GLY A CA 1
ATOM 1292 C C . GLY A 1 173 ? 5.253 -35.413 -9.277 1.00 88.31 173 GLY A C 1
ATOM 1293 O O . GLY A 1 173 ? 5.766 -36.194 -8.475 1.00 88.31 173 GLY A O 1
ATOM 1294 N N . ALA A 1 174 ? 5.846 -35.094 -10.431 1.00 89.44 174 ALA A N 1
ATOM 1295 C CA . ALA A 1 174 ? 7.132 -35.653 -10.839 1.00 89.44 174 ALA A CA 1
ATOM 1296 C C . ALA A 1 174 ? 8.236 -35.315 -9.824 1.00 89.44 174 ALA A C 1
ATOM 1298 O O . ALA A 1 174 ? 8.325 -34.187 -9.347 1.00 89.44 174 ALA A O 1
ATOM 1299 N N . THR A 1 175 ? 9.075 -36.299 -9.493 1.00 93.12 175 THR A N 1
ATOM 1300 C CA . THR A 1 175 ? 10.213 -36.146 -8.565 1.00 93.12 175 THR A CA 1
ATOM 1301 C C . THR A 1 175 ? 11.570 -36.144 -9.267 1.00 93.12 175 THR A C 1
ATOM 1303 O O . THR A 1 175 ? 12.616 -35.998 -8.637 1.00 93.12 175 THR A O 1
ATOM 1306 N N . SER A 1 176 ? 11.558 -36.311 -10.588 1.00 92.50 176 SER A N 1
ATOM 1307 C CA . SER A 1 176 ? 12.722 -36.266 -11.464 1.00 92.50 176 SER A CA 1
ATOM 1308 C C . SER A 1 176 ? 12.572 -35.131 -12.467 1.00 92.50 176 SER A C 1
ATOM 1310 O O . SER A 1 176 ? 11.457 -34.793 -12.861 1.00 92.50 176 SER A O 1
ATOM 1312 N N . CYS A 1 177 ? 13.697 -34.560 -12.887 1.00 94.38 177 CYS A N 1
ATOM 1313 C CA . CYS A 1 177 ? 13.736 -33.509 -13.895 1.00 94.38 177 CYS A CA 1
ATOM 1314 C C . CYS A 1 177 ? 14.065 -34.082 -15.273 1.00 94.38 177 CYS A C 1
ATOM 1316 O O . CYS A 1 177 ? 14.782 -35.082 -15.388 1.00 94.38 177 CYS A O 1
ATOM 1318 N N . VAL A 1 178 ? 13.564 -33.441 -16.328 1.00 92.56 178 VAL A N 1
ATOM 1319 C CA . VAL A 1 178 ? 14.032 -33.701 -17.692 1.00 92.56 178 VAL A CA 1
ATOM 1320 C C . VAL A 1 178 ? 15.513 -33.325 -17.773 1.00 92.56 178 VAL A C 1
ATOM 1322 O O . VAL A 1 178 ? 15.934 -32.299 -17.246 1.00 92.56 178 VAL A O 1
ATOM 1325 N N . SER A 1 179 ? 16.322 -34.157 -18.427 1.00 84.81 179 SER A N 1
ATOM 1326 C CA . SER A 1 179 ? 17.731 -33.832 -18.681 1.00 84.81 179 SER A CA 1
ATOM 1327 C C . SER A 1 179 ? 17.831 -32.521 -19.481 1.00 84.81 179 SER A C 1
ATOM 1329 O O . SER A 1 179 ? 17.069 -32.362 -20.438 1.00 84.81 179 SER A O 1
ATOM 1331 N N . PRO A 1 180 ? 18.741 -31.585 -19.141 1.00 90.31 180 PRO A N 1
ATOM 1332 C CA . PRO A 1 180 ? 19.910 -31.718 -18.258 1.00 90.31 180 PRO A CA 1
ATOM 1333 C C . PRO A 1 180 ? 19.709 -31.274 -16.795 1.00 90.31 180 PRO A C 1
ATOM 1335 O O . PRO A 1 180 ? 20.693 -31.154 -16.067 1.00 90.31 180 PRO A O 1
ATOM 1338 N N . TYR A 1 181 ? 18.479 -31.009 -16.360 1.00 91.44 181 TYR A N 1
ATOM 1339 C CA . TYR A 1 181 ? 18.217 -30.340 -15.084 1.00 91.44 181 TYR A CA 1
ATOM 1340 C C . TYR A 1 181 ? 18.289 -31.289 -13.885 1.00 91.44 181 TYR A C 1
ATOM 1342 O O . TYR A 1 181 ? 18.071 -32.499 -13.997 1.00 91.44 181 TYR A O 1
ATOM 1350 N N . THR A 1 182 ? 18.560 -30.724 -12.711 1.00 93.12 182 THR A N 1
ATOM 1351 C CA . THR A 1 182 ? 18.604 -31.431 -11.428 1.00 93.12 182 THR A CA 1
ATOM 1352 C C . THR A 1 182 ? 17.580 -30.841 -10.468 1.00 93.12 182 THR A C 1
ATOM 1354 O O . THR A 1 182 ? 17.400 -29.629 -10.396 1.00 93.12 182 THR A O 1
ATOM 1357 N N . CYS A 1 183 ? 16.917 -31.701 -9.695 1.00 94.44 183 CYS A N 1
ATOM 1358 C CA . CYS A 1 183 ? 15.958 -31.248 -8.697 1.00 94.44 183 CYS A CA 1
ATOM 1359 C C . CYS A 1 183 ? 16.681 -30.617 -7.502 1.00 94.44 183 CYS A C 1
ATOM 1361 O O . CYS A 1 183 ? 17.299 -31.324 -6.702 1.00 94.44 183 CYS A O 1
ATOM 1363 N N . GLN A 1 184 ? 16.612 -29.293 -7.376 1.00 94.19 184 GLN A N 1
ATOM 1364 C CA . GLN A 1 184 ? 17.230 -28.545 -6.287 1.00 94.19 184 GLN A CA 1
ATOM 1365 C C . GLN A 1 184 ? 16.196 -28.169 -5.228 1.00 94.19 184 GLN A C 1
ATOM 1367 O O . GLN A 1 184 ? 15.183 -27.527 -5.511 1.00 94.19 184 GLN A O 1
ATOM 1372 N N . LYS A 1 185 ? 16.461 -28.548 -3.976 1.00 94.88 185 LYS A N 1
ATOM 1373 C CA . LYS A 1 185 ? 15.619 -28.169 -2.839 1.00 94.88 185 LYS A CA 1
ATOM 1374 C C . LYS A 1 185 ? 15.808 -26.687 -2.517 1.00 94.88 185 LYS A C 1
ATOM 1376 O O . LYS A 1 185 ? 16.904 -26.282 -2.140 1.00 94.88 185 LYS A O 1
ATOM 1381 N N . LEU A 1 186 ? 14.727 -25.913 -2.594 1.00 82.94 186 LEU A N 1
ATOM 1382 C CA . LEU A 1 186 ? 14.712 -24.494 -2.223 1.00 82.94 186 LEU A CA 1
ATOM 1383 C C . LEU A 1 186 ? 14.232 -24.309 -0.780 1.00 82.94 186 LEU A C 1
ATOM 1385 O O . LEU A 1 186 ? 14.817 -23.542 -0.020 1.00 82.94 186 LEU A O 1
ATOM 1389 N N . ASN A 1 187 ? 13.192 -25.041 -0.376 1.00 89.56 187 ASN A N 1
ATOM 1390 C CA . ASN A 1 187 ? 12.718 -25.094 1.007 1.00 89.56 187 ASN A CA 1
ATOM 1391 C C . ASN A 1 187 ? 12.015 -26.436 1.302 1.00 89.56 187 ASN A C 1
ATOM 1393 O O . ASN A 1 187 ? 12.061 -27.366 0.500 1.00 89.56 187 ASN A O 1
ATOM 1397 N N . GLU A 1 188 ? 11.422 -26.584 2.490 1.00 90.31 188 GLU A N 1
ATOM 1398 C CA . GLU A 1 188 ? 10.731 -27.818 2.900 1.00 90.31 188 GLU A CA 1
ATOM 1399 C C . GLU A 1 188 ? 9.536 -28.172 2.003 1.00 90.31 188 GLU A C 1
ATOM 1401 O O . GLU A 1 188 ? 9.303 -29.347 1.728 1.00 90.31 188 GLU A O 1
ATOM 1406 N N . PHE A 1 189 ? 8.833 -27.171 1.481 1.00 90.88 189 PHE A N 1
ATOM 1407 C CA . PHE A 1 189 ? 7.614 -27.323 0.688 1.00 90.88 189 PHE A CA 1
ATOM 1408 C C . PHE A 1 189 ? 7.857 -27.263 -0.825 1.00 90.88 189 PHE A C 1
ATOM 1410 O O . PHE A 1 189 ? 6.939 -27.543 -1.591 1.00 90.88 189 PHE A O 1
ATOM 1417 N N . TYR A 1 190 ? 9.071 -26.920 -1.270 1.00 89.12 190 TYR A N 1
ATOM 1418 C CA . TYR A 1 190 ? 9.341 -26.643 -2.679 1.00 89.12 190 TYR A CA 1
ATOM 1419 C C . TYR A 1 190 ? 10.772 -27.000 -3.112 1.00 89.12 190 TYR A C 1
ATOM 1421 O O . TYR A 1 190 ? 11.764 -26.575 -2.512 1.00 89.12 190 TYR A O 1
ATOM 1429 N N . SER A 1 191 ? 10.875 -27.779 -4.188 1.00 94.81 191 SER A N 1
ATOM 1430 C CA . SER A 1 191 ? 12.106 -28.100 -4.922 1.00 94.81 191 SER A CA 1
ATOM 1431 C C . SER A 1 191 ? 11.863 -27.897 -6.415 1.00 94.81 191 SER A C 1
ATOM 1433 O O . SER A 1 191 ? 10.781 -28.229 -6.895 1.00 94.81 191 SER A O 1
ATOM 1435 N N . GLN A 1 192 ? 12.846 -27.373 -7.142 1.00 95.81 192 GLN A N 1
ATOM 1436 C CA . GLN A 1 192 ? 12.711 -26.946 -8.536 1.00 95.81 192 GLN A CA 1
ATOM 1437 C C . GLN A 1 192 ? 13.797 -27.556 -9.425 1.00 95.81 192 GLN A C 1
ATOM 1439 O O . GLN A 1 192 ? 14.936 -27.716 -8.989 1.00 95.81 192 GLN A O 1
ATOM 1444 N N . CYS A 1 193 ? 13.456 -27.871 -10.673 1.00 95.88 193 CYS A N 1
ATOM 1445 C CA . CYS A 1 193 ? 14.424 -28.287 -11.684 1.00 95.88 193 CYS A CA 1
ATOM 1446 C C . CYS A 1 193 ? 15.266 -27.106 -12.182 1.00 95.88 193 CYS A C 1
ATOM 1448 O O . CYS A 1 193 ? 14.710 -26.167 -12.754 1.00 95.88 193 CYS A O 1
ATOM 1450 N N . LEU A 1 194 ? 16.589 -27.179 -11.999 1.00 92.31 194 LEU A N 1
ATOM 1451 C CA . LEU A 1 194 ? 17.586 -26.189 -12.440 1.00 92.31 194 LEU A CA 1
ATOM 1452 C C . LEU A 1 194 ? 18.773 -26.854 -13.143 1.00 92.31 194 LEU A C 1
ATOM 1454 O O . LEU A 1 194 ? 19.093 -28.013 -12.787 1.00 92.31 194 LEU A O 1
#

pLDDT: mean 86.1, std 21.48, range [31.0, 98.88]